Protein AF-A0A0M8N0X1-F1 (afdb_monomer_lite)

Structure (mmCIF, N/CA/C/O backbone):
data_AF-A0A0M8N0X1-F1
#
_entry.id   AF-A0A0M8N0X1-F1
#
loop_
_atom_site.group_PDB
_atom_site.id
_atom_site.type_symbol
_atom_site.label_atom_id
_atom_site.label_alt_id
_atom_site.label_comp_id
_atom_site.label_asym_id
_atom_site.label_entity_id
_atom_site.label_seq_id
_atom_site.pdbx_PDB_ins_code
_atom_site.Cartn_x
_atom_site.Cartn_y
_atom_site.Cartn_z
_atom_site.occupancy
_atom_site.B_iso_or_equiv
_atom_site.auth_seq_id
_atom_site.auth_comp_id
_atom_site.auth_asym_id
_atom_site.auth_atom_id
_atom_site.pdbx_PDB_model_num
ATOM 1 N N . MET A 1 1 ? 28.915 -3.808 -7.318 1.00 39.59 1 MET A N 1
ATOM 2 C CA . MET A 1 1 ? 29.207 -2.735 -8.292 1.00 39.59 1 MET A CA 1
ATOM 3 C C . MET A 1 1 ? 28.819 -1.415 -7.651 1.00 39.59 1 MET A C 1
ATOM 5 O O . MET A 1 1 ? 27.827 -1.381 -6.938 1.00 39.59 1 MET A O 1
ATOM 9 N N . THR A 1 2 ? 29.668 -0.401 -7.773 1.00 39.22 2 THR A N 1
ATOM 10 C CA . THR A 1 2 ? 29.612 0.858 -7.016 1.00 39.22 2 THR A CA 1
ATOM 11 C C . THR A 1 2 ? 28.644 1.849 -7.661 1.00 39.22 2 THR A C 1
ATOM 13 O O . THR A 1 2 ? 28.866 2.266 -8.793 1.00 39.22 2 THR A O 1
ATOM 16 N N . ASN A 1 3 ? 27.586 2.225 -6.935 1.00 53.50 3 ASN A N 1
ATOM 17 C CA . ASN A 1 3 ? 26.781 3.405 -7.247 1.00 53.50 3 ASN A CA 1
ATOM 18 C C . ASN A 1 3 ? 27.667 4.633 -7.024 1.00 53.50 3 ASN A C 1
ATOM 20 O O . ASN A 1 3 ? 28.156 4.821 -5.909 1.00 53.50 3 ASN A O 1
ATOM 24 N N . GLU A 1 4 ? 27.921 5.427 -8.062 1.00 44.09 4 GLU A N 1
ATOM 25 C CA . GLU A 1 4 ? 28.686 6.662 -7.891 1.00 44.09 4 GLU A CA 1
ATOM 26 C C . GLU A 1 4 ? 27.819 7.693 -7.158 1.00 44.09 4 GLU A C 1
ATOM 28 O O . GLU A 1 4 ? 26.730 8.018 -7.640 1.00 44.09 4 GLU A O 1
ATOM 33 N N . PRO A 1 5 ? 28.242 8.175 -5.976 1.00 47.50 5 PRO A N 1
ATOM 34 C CA . PRO A 1 5 ? 27.532 9.232 -5.280 1.00 47.50 5 PRO A CA 1
ATOM 35 C C . PRO A 1 5 ? 27.702 10.544 -6.041 1.00 47.50 5 PRO A C 1
ATOM 37 O O . PRO A 1 5 ? 28.790 10.866 -6.515 1.00 47.50 5 PRO A O 1
ATOM 40 N N . ASN A 1 6 ? 26.641 11.337 -6.098 1.00 56.31 6 ASN A N 1
ATOM 41 C CA . ASN A 1 6 ? 26.703 12.704 -6.596 1.00 56.31 6 ASN A CA 1
ATOM 42 C C . ASN A 1 6 ? 27.554 13.582 -5.654 1.00 56.31 6 ASN A C 1
ATOM 44 O O . ASN A 1 6 ? 27.884 13.153 -4.551 1.00 56.31 6 ASN A O 1
ATOM 48 N N . ASP A 1 7 ? 27.818 14.841 -6.029 1.00 51.94 7 ASP A N 1
ATOM 49 C CA . ASP A 1 7 ? 28.627 15.832 -5.273 1.00 51.94 7 ASP A CA 1
ATOM 50 C C . ASP A 1 7 ? 28.224 16.013 -3.784 1.00 51.94 7 ASP A C 1
ATOM 52 O O . ASP A 1 7 ? 28.995 16.523 -2.976 1.00 51.94 7 ASP A O 1
ATOM 56 N N . ASN A 1 8 ? 27.033 15.534 -3.398 1.00 56.06 8 ASN A N 1
ATOM 57 C CA . ASN A 1 8 ? 26.500 15.548 -2.032 1.00 56.06 8 ASN A CA 1
ATOM 58 C C . ASN A 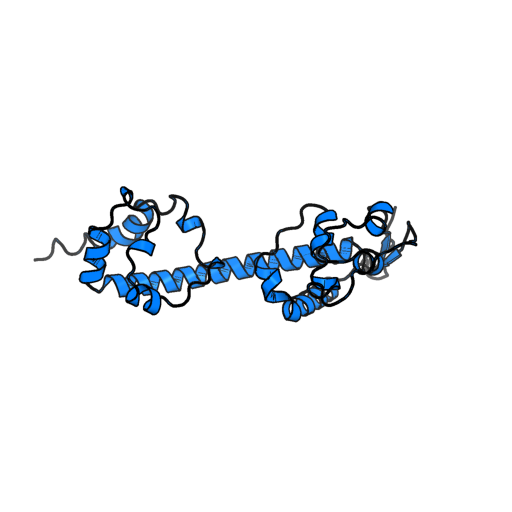1 8 ? 26.495 14.168 -1.329 1.00 56.06 8 ASN A C 1
ATOM 60 O O . ASN A 1 8 ? 25.883 14.022 -0.273 1.00 56.06 8 ASN A O 1
ATOM 64 N N . GLY A 1 9 ? 27.108 13.129 -1.906 1.00 56.06 9 GLY A N 1
ATOM 65 C CA . GLY A 1 9 ? 27.164 11.777 -1.332 1.00 56.06 9 GLY A CA 1
ATOM 66 C C . GLY A 1 9 ? 25.863 10.965 -1.420 1.00 56.06 9 GLY A C 1
ATOM 67 O O . GLY A 1 9 ? 25.790 9.870 -0.864 1.00 56.06 9 GLY A O 1
ATOM 68 N N . VAL A 1 10 ? 24.835 11.474 -2.107 1.00 61.25 10 VAL A N 1
ATOM 69 C CA . VAL A 1 10 ? 23.538 10.799 -2.272 1.00 61.25 10 VAL A CA 1
ATOM 70 C C . VAL A 1 10 ? 23.517 10.056 -3.605 1.00 61.25 10 VAL A C 1
ATOM 72 O O . VAL A 1 10 ? 23.797 10.646 -4.646 1.00 61.25 10 VAL A O 1
ATOM 75 N N . VAL A 1 11 ? 23.182 8.764 -3.566 1.00 67.38 11 VAL A N 1
ATOM 76 C CA . VAL A 1 11 ? 22.938 7.945 -4.760 1.00 67.38 11 VAL A CA 1
ATOM 77 C C . VAL A 1 11 ? 21.650 8.436 -5.415 1.00 67.38 11 VAL A C 1
ATOM 79 O O . VAL A 1 11 ? 20.569 8.201 -4.880 1.00 67.38 11 VAL A O 1
ATOM 82 N N . GLN A 1 12 ? 21.765 9.150 -6.535 1.00 81.50 12 GLN A N 1
ATOM 83 C CA . GLN A 1 12 ? 20.596 9.653 -7.263 1.00 81.50 12 GLN A CA 1
ATOM 84 C C . GLN A 1 12 ? 20.028 8.619 -8.239 1.00 81.50 12 GLN A C 1
ATOM 86 O O . GLN A 1 12 ? 18.846 8.651 -8.544 1.00 81.50 12 GLN A O 1
ATOM 91 N N . ASP A 1 13 ? 20.839 7.659 -8.675 1.00 89.81 13 ASP A N 1
ATOM 92 C CA . ASP A 1 13 ? 20.416 6.632 -9.615 1.00 89.81 13 ASP A CA 1
ATOM 93 C C . ASP A 1 13 ? 20.846 5.238 -9.160 1.00 89.81 13 ASP A C 1
ATOM 95 O O . ASP A 1 13 ? 21.884 5.067 -8.520 1.00 89.81 13 ASP A O 1
ATOM 99 N N . TYR A 1 14 ? 20.102 4.223 -9.580 1.00 90.62 14 TYR A N 1
ATOM 100 C CA . TYR A 1 14 ? 20.458 2.821 -9.402 1.00 90.62 14 TYR A CA 1
ATOM 101 C C . TYR A 1 14 ? 20.327 2.052 -10.712 1.00 90.62 14 TYR A C 1
ATOM 103 O O . TYR A 1 14 ? 19.645 2.472 -11.650 1.00 90.62 14 TYR A O 1
ATOM 111 N N . ILE A 1 15 ? 21.010 0.914 -10.778 1.00 89.81 15 ILE A N 1
ATOM 112 C CA . ILE A 1 15 ? 20.820 -0.056 -11.850 1.00 89.81 15 ILE A CA 1
ATOM 113 C C . ILE A 1 15 ? 19.767 -1.056 -11.382 1.00 89.81 15 ILE A C 1
ATOM 115 O O . ILE A 1 15 ? 19.914 -1.681 -10.334 1.00 89.81 15 ILE A O 1
ATOM 119 N N . GLU A 1 16 ? 18.698 -1.203 -12.155 1.00 86.56 16 GLU A N 1
ATOM 120 C CA . GLU A 1 16 ? 17.665 -2.200 -11.885 1.00 86.56 16 GLU A CA 1
ATOM 121 C C . GLU A 1 16 ? 18.069 -3.543 -12.513 1.00 86.56 16 GLU A C 1
ATOM 123 O O . GLU A 1 16 ? 17.775 -3.796 -13.679 1.00 86.56 16 GLU A O 1
ATOM 128 N N . ASP A 1 17 ? 18.761 -4.392 -11.746 1.00 86.56 17 ASP A N 1
ATOM 129 C CA . ASP A 1 17 ? 19.250 -5.718 -12.175 1.00 86.56 17 ASP A CA 1
ATOM 130 C C . ASP A 1 17 ? 18.780 -6.887 -11.283 1.00 86.56 17 ASP A C 1
ATOM 132 O O . ASP A 1 17 ? 19.111 -8.046 -11.533 1.00 86.56 17 ASP A O 1
ATOM 136 N N . HIS A 1 18 ? 17.978 -6.600 -10.256 1.00 85.94 18 HIS A N 1
ATOM 137 C CA . HIS A 1 18 ? 17.551 -7.569 -9.242 1.00 85.94 18 HIS A CA 1
ATOM 138 C C . HIS A 1 18 ? 16.294 -8.370 -9.626 1.00 85.94 18 HIS A C 1
ATOM 140 O O . HIS A 1 18 ? 15.909 -9.287 -8.899 1.00 85.94 18 HIS A O 1
ATOM 146 N N . LEU A 1 19 ? 15.659 -8.046 -10.759 1.00 91.06 19 LEU A N 1
ATOM 147 C CA . LEU A 1 19 ? 14.464 -8.724 -11.264 1.00 91.06 19 LEU A CA 1
ATOM 148 C C . LEU A 1 19 ? 14.692 -9.271 -12.675 1.00 91.06 19 LEU A C 1
ATOM 150 O O . LEU A 1 19 ? 15.246 -8.569 -13.525 1.00 91.06 19 LEU A O 1
ATOM 154 N N . PRO A 1 20 ? 14.242 -10.505 -12.965 1.00 91.94 20 PRO A N 1
ATOM 155 C CA . PRO A 1 20 ? 14.389 -11.079 -14.292 1.00 91.94 20 PRO A CA 1
ATOM 156 C C . PRO A 1 20 ? 13.525 -10.327 -15.309 1.00 91.94 20 PRO A C 1
ATOM 158 O O . PRO A 1 20 ? 12.439 -9.850 -14.994 1.00 91.94 20 PRO A O 1
ATOM 161 N N . VAL A 1 21 ? 13.945 -10.327 -16.576 1.00 91.25 21 VAL A N 1
ATOM 162 C CA . VAL A 1 21 ? 13.150 -9.804 -17.710 1.00 91.25 21 VAL A CA 1
ATOM 163 C C . VAL A 1 21 ? 11.730 -10.383 -17.726 1.00 91.25 21 VAL A C 1
ATOM 165 O O . VAL A 1 21 ? 10.763 -9.682 -18.029 1.00 91.25 21 VAL A O 1
ATOM 168 N N . GLY A 1 22 ? 11.603 -11.660 -17.351 1.00 92.62 22 GLY A N 1
ATOM 169 C CA . GLY A 1 22 ? 10.330 -12.368 -17.260 1.00 92.62 22 GLY A CA 1
ATOM 170 C C . GLY A 1 22 ? 9.340 -11.750 -16.275 1.00 92.62 22 GLY A C 1
ATOM 171 O O . GLY A 1 22 ? 8.147 -11.887 -16.502 1.00 92.62 22 GLY A O 1
ATOM 172 N N . PHE A 1 23 ? 9.807 -11.036 -15.244 1.00 94.31 23 PHE A N 1
ATOM 173 C CA . PHE A 1 23 ? 8.932 -10.316 -14.322 1.00 94.31 23 PHE A CA 1
ATOM 174 C C . PHE A 1 23 ? 8.098 -9.289 -15.096 1.00 94.31 23 PHE A C 1
ATOM 176 O O . PHE A 1 23 ? 6.880 -9.361 -15.104 1.00 94.31 23 PHE A O 1
ATOM 183 N N . TYR A 1 24 ? 8.745 -8.404 -15.853 1.00 94.25 24 TYR A N 1
ATOM 184 C CA . TYR A 1 24 ? 8.064 -7.329 -16.582 1.00 94.25 24 TYR A CA 1
ATOM 185 C C . TYR A 1 24 ? 7.268 -7.813 -17.800 1.00 94.25 24 TYR A C 1
ATOM 187 O O . TYR A 1 24 ? 6.286 -7.182 -18.178 1.00 94.25 24 TYR A O 1
ATOM 195 N N . THR A 1 25 ? 7.705 -8.901 -18.435 1.00 94.50 25 THR A N 1
ATOM 196 C CA . THR A 1 25 ? 7.139 -9.369 -19.715 1.00 94.50 25 THR A CA 1
ATOM 197 C C . THR A 1 25 ? 6.056 -10.433 -19.560 1.00 94.50 25 THR A C 1
ATOM 199 O O . THR A 1 25 ? 5.195 -10.553 -20.426 1.00 94.50 25 THR A O 1
ATOM 202 N N . ASN A 1 26 ? 6.043 -11.164 -18.442 1.00 93.62 26 ASN A N 1
ATOM 203 C CA . ASN A 1 26 ? 5.070 -12.220 -18.164 1.00 93.62 26 ASN A CA 1
ATOM 204 C C . ASN A 1 26 ? 4.220 -11.863 -16.941 1.00 93.62 26 ASN A C 1
ATOM 206 O O . ASN A 1 26 ? 4.223 -12.576 -15.936 1.00 93.62 26 ASN A O 1
ATOM 210 N N . ALA A 1 27 ? 3.498 -10.745 -17.031 1.00 93.12 27 ALA A N 1
ATOM 211 C CA . ALA A 1 27 ? 2.576 -10.339 -15.980 1.00 93.12 27 ALA A CA 1
ATOM 212 C C . ALA A 1 27 ? 1.527 -11.444 -15.711 1.00 93.12 27 ALA A C 1
ATOM 214 O O . ALA A 1 27 ? 0.992 -12.024 -16.664 1.00 93.12 27 ALA A O 1
ATOM 215 N N . PRO A 1 28 ? 1.192 -11.731 -14.439 1.00 94.25 28 PRO A N 1
ATOM 216 C CA . PRO A 1 28 ? 0.144 -12.689 -14.104 1.00 94.25 28 PRO A CA 1
ATOM 217 C C . PRO A 1 28 ? -1.193 -12.312 -14.754 1.00 94.25 28 PRO A C 1
ATOM 219 O O . PRO A 1 28 ? -1.602 -11.153 -14.722 1.00 94.25 28 PRO A O 1
ATOM 222 N N . SER A 1 29 ? -1.928 -13.291 -15.288 1.00 90.75 29 SER A N 1
ATOM 223 C CA . SER A 1 29 ? -3.223 -13.040 -15.948 1.00 90.75 29 SER A CA 1
ATOM 224 C C . SER A 1 29 ? -4.304 -12.492 -15.008 1.00 90.75 29 SER A C 1
ATOM 226 O O . SER A 1 29 ? -5.300 -11.938 -15.463 1.00 90.75 29 SER A O 1
ATOM 228 N N . ASN A 1 30 ? -4.110 -12.640 -13.697 1.00 92.06 30 ASN A N 1
ATOM 229 C CA . ASN A 1 30 ? -4.976 -12.128 -12.639 1.00 92.06 30 ASN A CA 1
ATOM 230 C C . ASN A 1 30 ? -4.432 -10.850 -11.969 1.00 92.06 30 ASN A C 1
ATOM 232 O O . ASN A 1 30 ? -4.941 -10.467 -10.911 1.00 92.06 30 ASN A O 1
ATOM 236 N N . ALA A 1 31 ? -3.402 -10.210 -12.537 1.00 94.81 31 ALA A N 1
ATOM 237 C CA . ALA A 1 31 ? -2.874 -8.948 -12.030 1.00 94.81 31 ALA A CA 1
ATOM 238 C C . ALA A 1 31 ? -3.976 -7.877 -12.019 1.00 94.81 31 ALA A C 1
ATOM 240 O O . ALA A 1 31 ? -4.642 -7.636 -13.026 1.00 94.81 31 ALA A O 1
ATOM 241 N N . LYS A 1 32 ? -4.183 -7.242 -10.861 1.00 94.31 32 LYS A N 1
ATOM 242 C CA . LYS A 1 32 ? -5.248 -6.242 -10.683 1.00 94.31 32 LYS A CA 1
ATOM 243 C C . LYS A 1 32 ? -4.796 -4.843 -11.066 1.00 94.31 32 LYS A C 1
ATOM 245 O O . LYS A 1 32 ? -5.603 -4.073 -11.578 1.00 94.31 32 LYS A O 1
ATOM 250 N N . ALA A 1 33 ? -3.533 -4.516 -10.784 1.00 96.75 33 ALA A N 1
ATOM 251 C CA . ALA A 1 33 ? -2.931 -3.219 -11.057 1.00 96.75 33 ALA A CA 1
ATOM 252 C C . ALA A 1 33 ? -3.850 -2.038 -10.687 1.00 96.75 33 ALA A C 1
ATOM 254 O O . ALA A 1 33 ? -4.123 -1.173 -11.521 1.00 96.75 33 ALA A O 1
ATOM 255 N N . ILE A 1 34 ? -4.396 -2.038 -9.463 1.00 96.25 34 ILE A N 1
ATOM 256 C CA . ILE A 1 34 ? -5.495 -1.146 -9.049 1.00 96.25 34 ILE A CA 1
ATOM 257 C C . ILE A 1 34 ? -5.168 0.330 -9.313 1.00 96.25 34 ILE A C 1
ATOM 259 O O . ILE A 1 34 ? -6.027 1.068 -9.801 1.00 96.25 34 ILE A O 1
ATOM 263 N N . PHE A 1 35 ? -3.932 0.760 -9.047 1.00 96.62 35 PHE A N 1
ATOM 264 C CA . PHE A 1 35 ? -3.515 2.151 -9.217 1.00 96.62 35 PHE A CA 1
ATOM 265 C C . PHE A 1 35 ? -3.240 2.489 -10.685 1.00 96.62 35 PHE A C 1
ATOM 267 O O . PHE A 1 35 ? -3.733 3.503 -11.188 1.00 96.62 35 PHE A O 1
ATOM 274 N N . SER A 1 36 ? -2.526 1.624 -11.408 1.00 97.44 36 SER A N 1
ATOM 275 C CA . SER A 1 36 ? -2.228 1.848 -12.831 1.00 97.44 36 SER A CA 1
ATOM 276 C C . SER A 1 36 ? -3.489 1.838 -13.692 1.00 97.44 36 SER A C 1
ATOM 278 O O . SER A 1 36 ? -3.692 2.718 -14.527 1.00 97.44 36 SER A O 1
ATOM 280 N N . THR A 1 37 ? -4.400 0.901 -13.444 1.00 96.81 37 THR A N 1
ATOM 281 C CA . THR A 1 37 ? -5.632 0.748 -14.230 1.00 96.81 37 THR A CA 1
ATOM 282 C C . THR A 1 37 ? -6.763 1.644 -13.742 1.00 96.81 37 THR A C 1
ATOM 284 O O . THR A 1 37 ? -7.751 1.797 -14.446 1.00 96.81 37 THR A O 1
ATOM 287 N N . GLY A 1 38 ? -6.648 2.261 -12.562 1.00 95.00 38 GLY A N 1
ATOM 288 C CA . GLY A 1 38 ? -7.771 2.983 -11.967 1.00 95.00 38 GLY A CA 1
ATOM 289 C C . GLY A 1 38 ? -8.944 2.042 -11.687 1.00 95.00 38 GLY A C 1
ATOM 290 O O . GLY A 1 38 ? -10.043 2.284 -12.163 1.00 95.00 38 GLY A O 1
ATOM 291 N N . ARG A 1 39 ? -8.702 0.931 -10.976 1.00 94.12 39 ARG A N 1
ATOM 292 C CA . ARG A 1 39 ? -9.704 -0.129 -10.718 1.00 94.12 39 ARG A CA 1
ATOM 293 C C . ARG A 1 39 ? -10.287 -0.754 -12.001 1.00 94.12 39 ARG A C 1
ATOM 295 O O . ARG A 1 39 ? -11.451 -1.141 -12.039 1.00 94.12 39 ARG A O 1
ATOM 302 N N . GLY A 1 40 ? -9.471 -0.877 -13.048 1.00 94.25 40 GLY A N 1
ATOM 303 C CA . GLY A 1 40 ? -9.875 -1.454 -14.335 1.00 94.25 40 GLY A CA 1
ATOM 304 C C . GLY A 1 40 ? -10.546 -0.480 -15.310 1.00 94.25 40 GLY A C 1
ATOM 305 O O . GLY A 1 40 ? -10.922 -0.900 -16.401 1.00 94.25 40 GLY A O 1
ATOM 306 N N . GLU A 1 41 ? -10.675 0.807 -14.969 1.00 95.31 41 GLU A N 1
ATOM 307 C CA . GLU A 1 41 ? -11.192 1.838 -15.887 1.00 95.31 41 GLU A CA 1
ATOM 308 C C . GLU A 1 41 ? -10.281 2.055 -17.106 1.00 95.31 41 GLU A C 1
ATOM 310 O O . GLU A 1 41 ? -10.740 2.412 -18.192 1.00 95.31 41 GLU A O 1
ATOM 315 N N . ARG A 1 42 ? -8.976 1.831 -16.934 1.00 96.38 42 ARG A N 1
ATOM 316 C CA . ARG A 1 42 ? -7.952 1.891 -17.977 1.00 96.38 42 ARG A CA 1
ATOM 317 C C . ARG A 1 42 ? -7.398 0.493 -18.246 1.00 96.38 42 ARG A C 1
ATOM 319 O O . ARG A 1 42 ? -7.238 -0.290 -17.308 1.00 96.38 42 ARG A O 1
ATOM 326 N N . PRO A 1 43 ? -7.052 0.180 -19.506 1.00 95.94 43 PRO A N 1
ATOM 327 C CA . PRO A 1 43 ? -6.472 -1.110 -19.845 1.00 95.94 43 PRO A CA 1
ATOM 328 C C . PRO A 1 43 ? -5.113 -1.301 -19.165 1.00 95.94 43 PRO A C 1
ATOM 330 O O . PRO A 1 43 ? -4.327 -0.361 -19.034 1.00 95.94 43 PRO A O 1
ATOM 333 N N . PHE A 1 44 ? -4.827 -2.542 -18.779 1.00 97.19 44 PHE A N 1
ATOM 334 C CA . PHE A 1 44 ? -3.510 -2.944 -18.298 1.00 97.19 44 PHE A CA 1
ATOM 335 C C . PHE A 1 44 ? -2.475 -2.794 -19.419 1.00 97.19 44 PHE A C 1
ATOM 337 O O . PHE A 1 44 ? -2.661 -3.332 -20.514 1.00 97.19 44 PHE A O 1
ATOM 344 N N . ARG A 1 45 ? -1.369 -2.092 -19.153 1.00 97.12 45 ARG A N 1
ATOM 345 C CA . ARG A 1 45 ? -0.288 -1.912 -20.132 1.00 97.12 45 ARG A CA 1
ATOM 346 C C . ARG A 1 45 ? 0.776 -2.987 -19.932 1.00 97.12 45 ARG A C 1
ATOM 348 O O . ARG A 1 45 ? 1.539 -2.945 -18.968 1.00 97.12 45 ARG A O 1
ATOM 355 N N . ALA A 1 46 ? 0.799 -3.956 -20.844 1.00 94.75 46 ALA A N 1
ATOM 356 C CA . ALA A 1 46 ? 1.824 -4.993 -20.897 1.00 94.75 46 ALA A CA 1
ATOM 357 C C . ALA A 1 46 ? 3.149 -4.447 -21.455 1.00 94.75 46 ALA A C 1
ATOM 359 O O . ALA A 1 46 ? 3.165 -3.458 -22.189 1.00 94.75 46 ALA A O 1
ATOM 360 N N . MET A 1 47 ? 4.252 -5.123 -21.133 1.00 93.94 47 MET A N 1
ATOM 361 C CA . MET A 1 47 ? 5.572 -4.836 -21.691 1.00 93.94 47 MET A CA 1
ATOM 362 C C . MET A 1 47 ? 6.044 -6.033 -22.511 1.00 93.94 47 MET A C 1
ATOM 364 O O . MET A 1 47 ? 6.170 -7.128 -21.982 1.00 93.94 47 MET A O 1
ATOM 368 N N . GLU A 1 48 ? 6.328 -5.830 -23.795 1.00 86.56 48 GLU A N 1
ATOM 369 C CA . GLU A 1 48 ? 6.850 -6.894 -24.670 1.00 86.56 48 GLU A CA 1
ATOM 370 C C . GLU A 1 48 ? 8.362 -6.769 -24.876 1.00 86.56 48 GLU A C 1
ATOM 372 O O . GLU A 1 48 ? 9.095 -7.755 -24.859 1.00 86.56 48 GLU A O 1
ATOM 377 N N . HIS A 1 49 ? 8.838 -5.534 -25.036 1.00 86.88 49 HIS A N 1
ATOM 378 C CA . HIS A 1 49 ? 10.225 -5.233 -25.358 1.00 86.88 49 HIS A CA 1
ATOM 379 C C . HIS A 1 49 ? 10.819 -4.360 -24.262 1.00 86.88 49 HIS A C 1
ATOM 381 O O . HIS A 1 49 ? 10.404 -3.215 -24.073 1.00 86.88 49 HIS A O 1
ATOM 387 N N . ILE A 1 50 ? 11.796 -4.907 -23.543 1.00 89.69 50 ILE A N 1
ATOM 388 C CA . ILE A 1 50 ? 12.453 -4.216 -22.438 1.00 89.69 50 ILE A CA 1
ATOM 389 C C . ILE A 1 50 ? 13.969 -4.309 -22.528 1.00 89.69 50 ILE A C 1
ATOM 391 O O . ILE A 1 50 ? 14.521 -5.267 -23.068 1.00 89.69 50 ILE A O 1
ATOM 395 N N . LEU A 1 51 ? 14.643 -3.315 -21.952 1.00 86.25 51 LEU A N 1
ATOM 396 C CA . LEU A 1 51 ? 16.077 -3.358 -21.708 1.00 86.25 51 LEU A CA 1
ATOM 397 C C . LEU A 1 51 ? 16.317 -4.059 -20.362 1.00 86.25 51 LEU A C 1
ATOM 399 O O . LEU A 1 51 ? 15.821 -3.575 -19.339 1.00 86.25 51 LEU A O 1
ATOM 403 N N . PRO A 1 52 ? 17.062 -5.183 -20.337 1.00 77.88 52 PRO A N 1
ATOM 404 C CA . PRO A 1 52 ? 17.325 -5.921 -19.102 1.00 77.88 52 PRO A CA 1
ATOM 405 C C . PRO A 1 52 ? 18.105 -5.106 -18.069 1.00 77.88 52 PRO A C 1
ATOM 407 O O . PRO A 1 52 ? 17.872 -5.255 -16.879 1.00 77.88 52 PRO A O 1
ATOM 410 N N . LEU A 1 53 ? 19.014 -4.242 -18.531 1.00 85.62 53 LEU A N 1
ATOM 411 C CA . LEU A 1 53 ? 19.828 -3.379 -17.686 1.00 85.62 53 LEU A CA 1
ATOM 412 C C . LEU A 1 53 ? 19.448 -1.927 -17.957 1.00 85.62 53 LEU A C 1
ATOM 414 O O . LEU A 1 53 ? 19.630 -1.432 -19.072 1.00 85.62 53 LEU A O 1
ATOM 418 N N . ARG A 1 54 ? 18.920 -1.244 -16.942 1.00 89.50 54 ARG A N 1
ATOM 419 C CA . ARG A 1 54 ? 18.538 0.165 -17.045 1.00 89.50 54 ARG A CA 1
ATOM 420 C C . ARG A 1 54 ? 18.941 0.934 -15.799 1.00 89.50 54 ARG A C 1
ATOM 422 O O . ARG A 1 54 ? 18.852 0.422 -14.686 1.00 89.50 54 ARG A O 1
ATOM 429 N N . LYS A 1 55 ? 19.395 2.163 -16.025 1.00 92.00 55 LYS A N 1
ATOM 430 C CA . LYS A 1 55 ? 19.693 3.133 -14.977 1.00 92.00 55 LYS A CA 1
ATOM 431 C C . LYS A 1 55 ? 18.418 3.927 -14.703 1.00 92.00 55 LYS A C 1
ATOM 433 O O . LYS A 1 55 ? 17.858 4.498 -15.637 1.00 92.00 55 LYS A O 1
ATOM 438 N N . LEU A 1 56 ? 17.955 3.918 -13.461 1.00 93.12 56 LEU A N 1
ATOM 439 C CA . LEU A 1 56 ? 16.744 4.609 -13.031 1.00 93.12 56 LEU A CA 1
ATOM 440 C C . LEU A 1 56 ? 17.068 5.582 -11.906 1.00 93.12 56 LEU A C 1
ATOM 442 O O . LEU A 1 56 ? 17.886 5.278 -11.039 1.00 93.12 56 LEU A O 1
ATOM 446 N N . HIS A 1 57 ? 16.370 6.715 -11.910 1.00 93.69 57 HIS A N 1
ATOM 447 C CA . HIS A 1 57 ? 16.395 7.672 -10.808 1.00 93.69 57 HIS A CA 1
ATOM 448 C C . HIS A 1 57 ? 15.790 7.025 -9.559 1.00 93.69 57 HIS A C 1
ATOM 450 O O . HIS A 1 57 ? 14.663 6.514 -9.590 1.00 93.69 57 HIS A O 1
ATOM 456 N N . LEU A 1 58 ? 16.548 7.023 -8.466 1.00 94.50 58 LEU A N 1
ATOM 457 C CA . LEU A 1 58 ? 16.081 6.576 -7.162 1.00 94.50 58 LEU A CA 1
ATOM 458 C C . LEU A 1 58 ? 15.268 7.704 -6.534 1.00 94.50 58 LEU A C 1
ATOM 460 O O . LEU A 1 58 ? 15.797 8.781 -6.256 1.00 94.50 58 LEU A O 1
ATOM 464 N N . TRP A 1 59 ? 13.987 7.452 -6.281 1.00 95.25 59 TRP A N 1
ATOM 465 C CA . TRP A 1 59 ? 13.114 8.473 -5.719 1.00 95.25 59 TRP A CA 1
ATOM 466 C C . TRP A 1 59 ? 13.547 8.852 -4.307 1.00 95.25 59 TRP A C 1
ATOM 468 O O . TRP A 1 59 ? 13.750 8.007 -3.430 1.00 95.25 59 TRP A O 1
ATOM 478 N N . SER A 1 60 ? 13.648 10.156 -4.084 1.00 94.56 60 SER A N 1
ATOM 479 C CA . SER A 1 60 ? 13.812 10.736 -2.761 1.00 94.56 60 SER A CA 1
ATOM 480 C C . SER A 1 60 ? 12.575 10.490 -1.893 1.00 94.56 60 SER A C 1
ATOM 482 O O . SER A 1 60 ? 11.489 10.156 -2.373 1.00 94.56 60 SER A O 1
ATOM 484 N N . LYS A 1 61 ? 12.722 10.707 -0.581 1.00 94.00 61 LYS A N 1
ATOM 485 C CA . LYS A 1 61 ? 11.597 10.622 0.364 1.00 94.00 61 LYS A CA 1
ATOM 486 C C . LYS A 1 61 ? 10.442 11.545 -0.032 1.00 94.00 61 LYS A C 1
ATOM 488 O O . LYS A 1 61 ? 9.291 11.138 0.071 1.00 94.00 61 LYS A O 1
ATOM 493 N N . ASP A 1 62 ? 10.748 12.745 -0.521 1.00 95.31 62 ASP A N 1
ATOM 494 C CA . ASP A 1 62 ? 9.738 13.732 -0.908 1.00 95.31 62 ASP A CA 1
ATOM 495 C C . ASP A 1 62 ? 8.976 13.305 -2.169 1.00 95.31 62 ASP A C 1
ATOM 497 O O . ASP A 1 62 ? 7.757 13.458 -2.235 1.00 95.31 62 ASP A O 1
ATOM 501 N N . GLU A 1 63 ? 9.663 12.708 -3.147 1.00 97.06 63 GLU A N 1
ATOM 502 C CA . GLU A 1 63 ? 9.028 12.148 -4.348 1.00 97.06 63 GLU A CA 1
ATOM 503 C C . GLU A 1 63 ? 8.122 10.965 -4.001 1.00 97.06 63 GLU A C 1
ATOM 505 O O . GLU A 1 63 ? 6.967 10.928 -4.433 1.00 97.06 63 GLU A O 1
ATOM 510 N N . ILE A 1 64 ? 8.602 10.042 -3.157 1.00 97.62 64 ILE A N 1
ATOM 511 C CA . ILE A 1 64 ? 7.791 8.931 -2.640 1.00 97.62 64 ILE A CA 1
ATOM 512 C C . ILE A 1 64 ? 6.548 9.485 -1.940 1.00 97.62 64 ILE A C 1
ATOM 514 O O . ILE A 1 64 ? 5.431 9.073 -2.254 1.00 97.62 64 ILE A O 1
ATOM 518 N N . GLN A 1 65 ? 6.712 10.468 -1.050 1.00 97.06 65 GLN A N 1
ATOM 519 C CA . GLN A 1 65 ? 5.595 11.056 -0.317 1.00 97.06 65 GLN A CA 1
ATOM 520 C C . GLN A 1 65 ? 4.595 11.760 -1.243 1.00 97.06 65 GLN A C 1
ATOM 522 O O . GLN A 1 65 ? 3.382 11.669 -1.032 1.00 97.06 65 GLN A O 1
ATOM 527 N N . ALA A 1 66 ? 5.068 12.453 -2.280 1.00 97.31 66 ALA A N 1
ATOM 528 C CA . ALA A 1 66 ? 4.207 13.096 -3.266 1.00 97.31 66 ALA A CA 1
ATOM 529 C C . ALA A 1 66 ? 3.332 12.068 -4.002 1.00 97.31 66 ALA A C 1
ATOM 531 O O . ALA A 1 66 ? 2.122 12.278 -4.151 1.00 97.31 66 ALA A O 1
ATOM 532 N N . VAL A 1 67 ? 3.913 10.928 -4.388 1.00 97.50 67 VAL A N 1
ATOM 533 C CA . VAL A 1 67 ? 3.177 9.812 -4.998 1.00 97.50 67 VAL A CA 1
ATOM 534 C C . VAL A 1 67 ? 2.187 9.204 -4.003 1.00 97.50 67 VAL A C 1
ATOM 536 O O . VAL A 1 67 ? 1.008 9.075 -4.335 1.00 97.50 67 VAL A O 1
ATOM 539 N N . CYS A 1 68 ? 2.609 8.924 -2.765 1.00 96.31 68 CYS A N 1
ATOM 540 C CA . CYS A 1 68 ? 1.735 8.441 -1.691 1.00 96.31 68 CYS A CA 1
ATOM 541 C C . CYS A 1 68 ? 0.507 9.347 -1.499 1.00 96.31 68 CYS A C 1
ATOM 543 O O . CYS A 1 68 ? -0.629 8.875 -1.447 1.00 96.31 68 CYS A O 1
ATOM 545 N N . ASN A 1 69 ? 0.715 10.665 -1.452 1.00 95.38 69 ASN A N 1
ATOM 546 C CA . ASN A 1 69 ? -0.356 11.647 -1.294 1.00 95.38 69 ASN A CA 1
ATOM 547 C C . ASN A 1 69 ? -1.318 11.671 -2.489 1.00 95.38 69 ASN A C 1
ATOM 549 O O . ASN A 1 69 ? -2.525 11.829 -2.302 1.00 95.38 69 ASN A O 1
ATOM 553 N N . SER A 1 70 ? -0.803 11.516 -3.710 1.00 95.94 70 SER A N 1
ATOM 554 C CA . SER A 1 70 ? -1.622 11.425 -4.923 1.00 95.94 70 SER A CA 1
ATOM 555 C C . SER A 1 70 ? -2.494 10.164 -4.927 1.00 95.94 70 SER A C 1
ATOM 557 O O . SER A 1 70 ? -3.707 10.235 -5.153 1.00 95.94 70 SER A O 1
ATOM 559 N N . LEU A 1 71 ? -1.896 9.016 -4.591 1.00 95.25 71 LEU A N 1
ATOM 560 C CA . LEU A 1 71 ? -2.601 7.739 -4.502 1.00 95.25 71 LEU A CA 1
ATOM 561 C C . LEU A 1 71 ? -3.679 7.776 -3.420 1.00 95.25 71 LEU A C 1
ATOM 563 O O . LEU A 1 71 ? -4.823 7.422 -3.693 1.00 95.25 71 LEU A O 1
ATOM 567 N N . ARG A 1 72 ? -3.363 8.313 -2.237 1.00 92.81 72 ARG A N 1
ATOM 568 C CA . ARG A 1 72 ? -4.326 8.461 -1.138 1.00 92.81 72 ARG A CA 1
ATOM 569 C C . ARG A 1 72 ? -5.552 9.270 -1.540 1.00 92.81 72 ARG A C 1
ATOM 571 O O . ARG A 1 72 ? -6.657 8.894 -1.183 1.00 92.81 72 ARG A O 1
ATOM 578 N N . LYS A 1 73 ? -5.398 10.340 -2.322 1.00 92.44 73 LYS A N 1
ATOM 579 C CA . LYS A 1 73 ? -6.551 11.126 -2.799 1.00 92.44 73 LYS A CA 1
ATOM 580 C C . LYS A 1 73 ? -7.494 10.324 -3.701 1.00 92.44 73 LYS A C 1
ATOM 582 O O . LYS A 1 73 ? -8.686 10.605 -3.719 1.00 92.44 73 LYS A O 1
ATOM 587 N N . SER A 1 74 ? -6.970 9.346 -4.436 1.00 92.44 74 SER A N 1
ATOM 588 C CA . SER A 1 74 ? -7.700 8.652 -5.509 1.00 92.44 74 SER A CA 1
ATOM 589 C C . SER A 1 74 ? -8.168 7.239 -5.124 1.00 92.44 74 SER A C 1
ATOM 591 O O . SER A 1 74 ? -9.142 6.722 -5.682 1.00 92.44 74 SER A O 1
ATOM 593 N N . PHE A 1 75 ? -7.485 6.609 -4.166 1.00 92.69 75 PHE A N 1
ATOM 594 C CA . PHE A 1 75 ? -7.611 5.184 -3.840 1.00 92.69 75 PHE A CA 1
ATOM 595 C C . PHE A 1 75 ? -7.717 4.908 -2.333 1.00 92.69 75 PHE A C 1
ATOM 597 O O . PHE A 1 75 ? -7.408 3.808 -1.885 1.00 92.69 75 PHE A O 1
ATOM 604 N N . TRP A 1 76 ? -8.144 5.890 -1.530 1.00 87.38 76 TRP A N 1
ATOM 605 C CA . TRP A 1 76 ? -8.204 5.739 -0.070 1.00 87.38 76 TRP A CA 1
ATOM 606 C C . TRP A 1 76 ? -9.027 4.522 0.397 1.00 87.38 76 TRP A C 1
ATOM 608 O O . TRP A 1 76 ? -8.627 3.864 1.353 1.00 87.38 76 TRP A O 1
ATOM 618 N N . GLU A 1 77 ? -10.128 4.190 -0.287 1.00 86.25 77 GLU A N 1
ATOM 619 C CA . GLU A 1 77 ? -10.947 3.010 0.033 1.00 86.25 77 GLU A CA 1
ATOM 620 C C . GLU A 1 77 ? -10.172 1.704 -0.173 1.00 86.25 77 GLU A C 1
ATOM 622 O O . GLU A 1 77 ? -10.133 0.850 0.713 1.00 86.25 77 GLU A O 1
ATOM 627 N N . ASP A 1 78 ? -9.479 1.571 -1.308 1.00 87.31 78 ASP A N 1
ATOM 628 C CA . ASP A 1 78 ? -8.647 0.400 -1.612 1.00 87.31 78 ASP A CA 1
ATOM 629 C C . ASP A 1 78 ? -7.496 0.257 -0.600 1.00 87.31 78 ASP A C 1
ATOM 631 O O . ASP A 1 78 ? -7.067 -0.846 -0.254 1.00 87.31 78 ASP A O 1
ATOM 635 N N . MET A 1 79 ? -7.019 1.386 -0.075 1.00 85.19 79 MET A N 1
ATOM 636 C CA . MET A 1 79 ? -5.926 1.441 0.887 1.00 85.19 79 MET A CA 1
ATOM 637 C C . MET A 1 79 ? -6.310 0.977 2.300 1.00 85.19 79 MET A C 1
ATOM 639 O O . MET A 1 79 ? -5.422 0.542 3.036 1.00 85.19 79 MET A O 1
ATOM 643 N N . LYS A 1 80 ? -7.596 0.997 2.688 1.00 81.25 80 LYS A N 1
ATOM 644 C CA . LYS A 1 80 ? -8.045 0.533 4.022 1.00 81.25 80 LYS A CA 1
ATOM 645 C C . LYS A 1 80 ? -7.634 -0.910 4.311 1.00 81.25 80 LYS A C 1
ATOM 647 O O . LYS A 1 80 ? -7.323 -1.265 5.445 1.00 81.25 80 LYS A O 1
ATOM 652 N N . ARG A 1 81 ? -7.637 -1.743 3.269 1.00 78.75 81 ARG A N 1
ATOM 653 C CA . ARG A 1 81 ? -7.399 -3.194 3.345 1.00 78.75 81 ARG A CA 1
ATOM 654 C C . ARG A 1 81 ? -6.047 -3.601 2.770 1.00 78.75 81 ARG A C 1
ATOM 656 O O . ARG A 1 81 ? -5.796 -4.790 2.556 1.00 78.75 81 ARG A O 1
ATOM 663 N N . MET A 1 82 ? -5.182 -2.616 2.540 1.00 86.25 82 MET A N 1
ATOM 664 C CA . MET A 1 82 ? -3.845 -2.804 2.003 1.00 86.25 82 MET A CA 1
ATOM 665 C C . MET A 1 82 ? -3.045 -3.765 2.881 1.00 86.25 82 MET A C 1
ATOM 667 O O . MET A 1 82 ? -2.996 -3.625 4.104 1.00 86.25 82 MET A O 1
ATOM 671 N N . GLN A 1 83 ? -2.424 -4.752 2.244 1.00 87.00 83 GLN A N 1
ATOM 672 C CA . GLN A 1 83 ? -1.545 -5.703 2.915 1.00 87.00 83 GLN A CA 1
ATOM 673 C C . GLN A 1 83 ? -0.094 -5.277 2.741 1.00 87.00 83 GLN A C 1
ATOM 675 O O . GLN A 1 83 ? 0.262 -4.666 1.729 1.00 87.00 83 GLN A O 1
ATOM 680 N N . GLN A 1 84 ? 0.739 -5.625 3.721 1.00 91.19 84 GLN A N 1
ATOM 681 C CA . GLN A 1 84 ? 2.177 -5.455 3.586 1.00 91.19 84 GLN A CA 1
ATOM 682 C C . GLN A 1 84 ? 2.659 -6.324 2.420 1.00 91.19 84 GLN A C 1
ATOM 684 O O . GLN A 1 84 ? 2.358 -7.522 2.417 1.00 91.19 84 GLN A O 1
ATOM 689 N N . PRO A 1 85 ? 3.391 -5.766 1.444 1.00 92.94 85 PRO A N 1
ATOM 690 C CA . PRO A 1 85 ? 3.983 -6.578 0.396 1.00 92.94 85 PRO A CA 1
ATOM 691 C C . PRO A 1 85 ? 5.065 -7.475 1.011 1.00 92.94 85 PRO A C 1
ATOM 693 O O . PRO A 1 85 ? 5.893 -7.023 1.804 1.00 92.94 85 PRO A O 1
ATOM 696 N N . PHE A 1 86 ? 5.050 -8.755 0.657 1.00 94.38 86 PHE A N 1
ATOM 697 C CA . PHE A 1 86 ? 6.014 -9.755 1.107 1.00 94.38 86 PHE A CA 1
ATOM 698 C C . PHE A 1 86 ? 7.036 -10.085 0.015 1.00 94.38 86 PHE A C 1
ATOM 700 O O . PHE A 1 86 ? 8.192 -10.386 0.310 1.00 94.38 86 PHE A O 1
ATOM 707 N N . CYS A 1 87 ? 6.627 -10.003 -1.251 1.00 94.81 87 CYS A N 1
ATOM 708 C CA . CYS A 1 87 ? 7.468 -10.283 -2.406 1.00 94.81 87 CYS A CA 1
ATOM 709 C C . CYS A 1 87 ? 7.147 -9.355 -3.584 1.00 94.81 87 CYS A C 1
ATOM 711 O O . CYS A 1 87 ? 6.100 -8.713 -3.621 1.00 94.81 87 CYS A O 1
ATOM 713 N N . TRP A 1 88 ? 8.049 -9.290 -4.565 1.00 95.38 88 TRP A N 1
ATOM 714 C CA . TRP A 1 88 ? 7.899 -8.425 -5.741 1.00 95.38 88 TRP A CA 1
ATOM 715 C C . TRP A 1 88 ? 6.600 -8.664 -6.515 1.00 95.38 88 TRP A C 1
ATOM 717 O O . TRP A 1 88 ? 6.038 -7.718 -7.064 1.00 95.38 88 TRP A O 1
ATOM 727 N N . ASP A 1 89 ? 6.087 -9.896 -6.508 1.00 95.06 89 ASP A N 1
ATOM 728 C CA . ASP A 1 89 ? 4.837 -10.238 -7.186 1.00 95.06 89 ASP A CA 1
ATOM 729 C C . ASP A 1 89 ? 3.616 -9.546 -6.563 1.00 95.06 89 ASP A C 1
ATOM 731 O O . ASP A 1 89 ? 2.633 -9.284 -7.257 1.00 95.06 89 ASP A O 1
ATOM 735 N N . ASP A 1 90 ? 3.680 -9.159 -5.286 1.00 95.94 90 ASP A N 1
ATOM 736 C CA . ASP A 1 90 ? 2.596 -8.415 -4.636 1.00 95.94 90 ASP A CA 1
ATOM 737 C C . ASP A 1 90 ? 2.394 -7.029 -5.268 1.00 95.94 90 ASP A C 1
ATOM 739 O O . ASP A 1 90 ? 1.307 -6.450 -5.179 1.00 95.94 90 ASP A O 1
ATOM 743 N N . LEU A 1 91 ? 3.405 -6.500 -5.970 1.00 96.88 91 LEU A N 1
ATOM 744 C CA . LEU A 1 91 ? 3.284 -5.235 -6.689 1.00 96.88 91 LEU A CA 1
ATOM 745 C C . LEU A 1 91 ? 2.276 -5.306 -7.846 1.00 96.88 91 LEU A C 1
ATOM 747 O O . LEU A 1 91 ? 1.653 -4.286 -8.143 1.00 96.88 91 LEU A O 1
ATOM 751 N N . TRP A 1 92 ? 2.020 -6.486 -8.429 1.00 97.12 92 TRP A N 1
ATOM 752 C CA . TRP A 1 92 ? 0.999 -6.686 -9.476 1.00 97.12 92 TRP A CA 1
ATOM 753 C C . TRP A 1 92 ? -0.432 -6.430 -8.995 1.00 97.12 92 TRP A C 1
ATOM 755 O O . TRP A 1 92 ? -1.357 -6.265 -9.797 1.00 97.12 92 TRP A O 1
ATOM 765 N N . HIS A 1 93 ? -0.647 -6.382 -7.678 1.00 96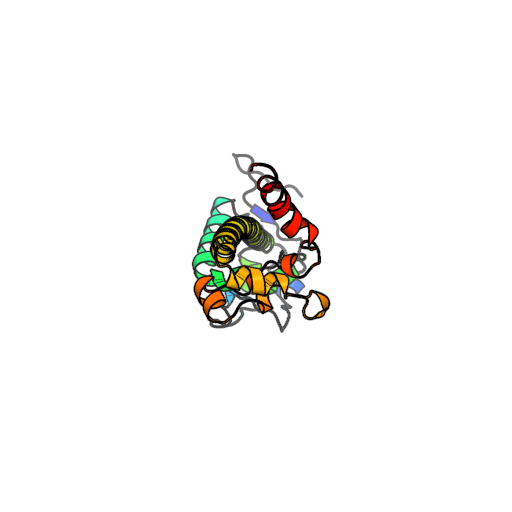.19 93 HIS A N 1
ATOM 766 C CA . HIS A 1 93 ? -1.920 -5.941 -7.126 1.00 96.19 93 HIS A CA 1
ATOM 767 C C . HIS A 1 93 ? -2.166 -4.450 -7.395 1.00 96.19 93 HIS A C 1
ATOM 769 O O . HIS A 1 93 ? -3.304 -4.040 -7.619 1.00 96.19 93 HIS A O 1
ATOM 775 N N . TYR A 1 94 ? -1.103 -3.648 -7.407 1.00 97.06 94 TYR A N 1
ATOM 776 C CA . TYR A 1 94 ? -1.172 -2.189 -7.410 1.00 97.06 94 TYR A CA 1
ATOM 777 C C . TYR A 1 94 ? -0.771 -1.583 -8.755 1.00 97.06 94 TYR A C 1
ATOM 779 O O . TYR A 1 94 ? -1.432 -0.648 -9.205 1.00 97.06 94 TYR A O 1
ATOM 787 N N . PHE A 1 95 ? 0.236 -2.146 -9.428 1.00 97.88 95 PHE A N 1
ATOM 788 C CA . PHE A 1 95 ? 0.815 -1.583 -10.646 1.00 97.88 95 PHE A CA 1
ATOM 789 C C . PHE A 1 95 ? 0.801 -2.550 -11.833 1.00 97.88 95 PHE A C 1
ATOM 791 O O . PHE A 1 95 ? 0.839 -3.768 -11.659 1.00 97.88 95 PHE A O 1
ATOM 798 N N . ASP A 1 96 ? 0.730 -1.992 -13.042 1.00 97.88 96 ASP A N 1
ATOM 799 C CA . ASP A 1 96 ? 0.883 -2.735 -14.292 1.00 97.88 96 ASP A CA 1
ATOM 800 C C . ASP A 1 96 ? 2.350 -2.827 -14.736 1.00 97.88 96 ASP A C 1
ATOM 802 O O . ASP A 1 96 ? 3.255 -2.257 -14.120 1.00 97.88 96 ASP A O 1
ATOM 806 N N . ALA A 1 97 ? 2.597 -3.584 -15.808 1.00 97.31 97 ALA A N 1
ATOM 807 C CA . ALA A 1 97 ? 3.957 -3.902 -16.238 1.00 97.31 97 ALA A CA 1
ATOM 808 C C . ALA A 1 97 ? 4.704 -2.653 -16.708 1.00 97.31 97 ALA A C 1
ATOM 810 O O . ALA A 1 97 ? 5.906 -2.521 -16.478 1.00 97.31 97 ALA A O 1
ATOM 811 N N . TYR A 1 98 ? 3.978 -1.736 -17.346 1.00 97.06 98 TYR A N 1
ATOM 812 C CA . TYR A 1 98 ? 4.508 -0.460 -17.795 1.00 97.06 98 TYR A CA 1
ATOM 813 C C . TYR A 1 98 ? 5.010 0.384 -16.621 1.00 97.06 98 TYR A C 1
ATOM 815 O O . TYR A 1 98 ? 6.157 0.829 -16.639 1.00 97.06 98 TYR A O 1
ATOM 823 N N . ASP A 1 99 ? 4.191 0.574 -15.584 1.00 97.56 99 ASP A N 1
ATOM 824 C CA . ASP A 1 99 ? 4.584 1.382 -14.428 1.00 97.56 99 ASP A CA 1
ATOM 825 C C . ASP A 1 99 ? 5.740 0.729 -13.658 1.00 97.56 99 ASP A C 1
ATOM 827 O O . ASP A 1 99 ? 6.706 1.415 -13.317 1.00 97.56 99 ASP A O 1
ATOM 831 N N . LEU A 1 100 ? 5.706 -0.597 -13.466 1.00 96.94 100 LEU A N 1
ATOM 832 C CA . LEU A 1 100 ? 6.808 -1.353 -12.852 1.00 96.94 100 LEU A CA 1
ATOM 833 C C . LEU A 1 100 ? 8.119 -1.194 -13.623 1.00 96.94 100 LEU A C 1
ATOM 835 O O . LEU A 1 100 ? 9.185 -1.010 -13.033 1.00 96.94 100 LEU A O 1
ATOM 839 N N . TYR A 1 101 ? 8.050 -1.227 -14.952 1.00 95.62 101 TYR A N 1
ATOM 840 C CA . TYR A 1 101 ? 9.230 -1.076 -15.785 1.00 95.62 101 TYR A CA 1
ATOM 841 C C . TYR A 1 101 ? 9.789 0.356 -15.754 1.00 95.62 101 TYR A C 1
ATOM 843 O O . TYR A 1 101 ? 10.991 0.546 -15.540 1.00 95.62 101 TYR A O 1
ATOM 851 N N . HIS A 1 102 ? 8.933 1.361 -15.955 1.00 95.00 102 HIS A N 1
ATOM 852 C CA . HIS A 1 102 ? 9.356 2.747 -16.162 1.00 95.00 102 HIS A CA 1
ATOM 853 C C . HIS A 1 102 ? 9.649 3.514 -14.874 1.00 95.00 102 HIS A C 1
ATOM 855 O O . HIS A 1 102 ? 10.583 4.316 -14.858 1.00 95.00 102 HIS A O 1
ATOM 861 N N . TYR A 1 103 ? 8.888 3.282 -13.804 1.00 95.62 103 TYR A N 1
ATOM 862 C CA . TYR A 1 103 ? 9.135 3.935 -12.516 1.00 95.62 103 TYR A CA 1
ATOM 863 C C . TYR A 1 103 ? 10.141 3.174 -11.651 1.00 95.62 103 TYR A C 1
ATOM 865 O O . TYR A 1 103 ? 10.728 3.766 -10.747 1.00 95.62 103 TYR A O 1
ATOM 873 N N . GLY A 1 104 ? 10.394 1.903 -11.969 1.00 95.31 104 GLY A N 1
ATOM 874 C CA . GLY A 1 104 ? 11.310 1.036 -11.238 1.00 95.31 104 GLY A CA 1
ATOM 875 C C . GLY A 1 104 ? 10.618 0.328 -10.083 1.00 95.31 104 GLY A C 1
ATOM 876 O O . GLY A 1 104 ? 9.886 0.941 -9.297 1.00 95.31 104 GLY A O 1
ATOM 877 N N . SER A 1 105 ? 10.857 -0.977 -9.968 1.00 95.44 105 SER A N 1
ATOM 878 C CA . SER A 1 105 ? 10.145 -1.814 -9.000 1.00 95.44 105 SER A CA 1
ATOM 879 C C . SER A 1 105 ? 10.533 -1.437 -7.577 1.00 95.44 105 SER A C 1
ATOM 881 O O . SER A 1 105 ? 9.679 -1.430 -6.695 1.00 95.44 105 SER A O 1
ATOM 883 N N . LEU A 1 106 ? 11.789 -1.033 -7.357 1.00 95.50 106 LEU A N 1
ATOM 884 C CA . LEU A 1 106 ? 12.269 -0.576 -6.053 1.00 95.50 106 LEU A CA 1
ATOM 885 C C . LEU A 1 106 ? 11.568 0.710 -5.587 1.00 95.50 106 LEU A C 1
ATOM 887 O O . LEU A 1 106 ? 11.175 0.820 -4.426 1.00 95.50 106 LEU A O 1
ATOM 891 N N . ASN A 1 107 ? 11.377 1.678 -6.485 1.00 96.81 107 ASN A N 1
ATOM 892 C CA . ASN A 1 107 ? 10.678 2.923 -6.159 1.00 96.81 107 ASN A CA 1
ATOM 893 C C . ASN A 1 107 ? 9.221 2.644 -5.772 1.00 96.81 107 ASN A C 1
ATOM 895 O O . ASN A 1 107 ? 8.740 3.113 -4.739 1.00 96.81 107 ASN A O 1
ATOM 899 N N . LEU A 1 108 ? 8.534 1.824 -6.568 1.00 97.62 108 LEU A N 1
ATOM 900 C CA . LEU A 1 108 ? 7.147 1.443 -6.313 1.00 97.62 108 LEU A CA 1
ATOM 901 C C . LEU A 1 108 ? 7.002 0.568 -5.061 1.00 97.62 108 LEU A C 1
ATOM 903 O O . LEU A 1 108 ? 6.053 0.739 -4.300 1.00 97.62 108 LEU A O 1
ATOM 907 N N . TRP A 1 109 ? 7.974 -0.297 -4.776 1.00 97.25 109 TRP A N 1
ATOM 908 C CA . TRP A 1 109 ? 8.061 -1.032 -3.516 1.00 97.25 109 TRP A CA 1
ATOM 909 C C . TRP A 1 109 ? 8.129 -0.097 -2.309 1.00 97.25 109 TRP A C 1
ATOM 911 O O . TRP A 1 109 ? 7.402 -0.293 -1.330 1.00 97.25 109 TRP A O 1
ATOM 921 N N . ASN A 1 110 ? 8.953 0.950 -2.387 1.00 97.12 110 ASN A N 1
ATOM 922 C CA . ASN A 1 110 ? 9.061 1.942 -1.321 1.00 97.12 110 ASN A CA 1
ATOM 923 C C . ASN A 1 110 ? 7.750 2.713 -1.127 1.00 97.12 110 ASN A C 1
ATOM 925 O O . ASN A 1 110 ? 7.358 2.953 0.014 1.00 97.12 110 ASN A O 1
ATOM 929 N N . VAL A 1 111 ? 7.034 3.043 -2.207 1.00 97.69 111 VAL A N 1
ATOM 930 C CA . VAL A 1 111 ? 5.693 3.652 -2.133 1.00 97.69 111 VAL A CA 1
ATOM 931 C C . VAL A 1 111 ? 4.710 2.742 -1.397 1.00 97.69 111 VAL A C 1
ATOM 933 O O . VAL A 1 111 ? 4.069 3.183 -0.447 1.00 97.69 111 VAL A O 1
ATOM 936 N N . ILE A 1 112 ? 4.604 1.468 -1.785 1.00 97.38 112 ILE A N 1
ATOM 937 C CA . ILE A 1 112 ? 3.642 0.531 -1.181 1.00 97.38 112 ILE A CA 1
ATOM 938 C C . ILE A 1 112 ? 3.942 0.296 0.300 1.00 97.38 112 ILE A C 1
ATOM 940 O O . ILE A 1 112 ? 3.022 0.319 1.116 1.00 97.38 112 ILE A O 1
ATOM 944 N N . ASN A 1 113 ? 5.213 0.126 0.672 1.00 96.88 113 ASN A N 1
ATOM 945 C CA . ASN A 1 113 ? 5.586 -0.042 2.078 1.00 96.88 113 ASN A CA 1
ATOM 946 C C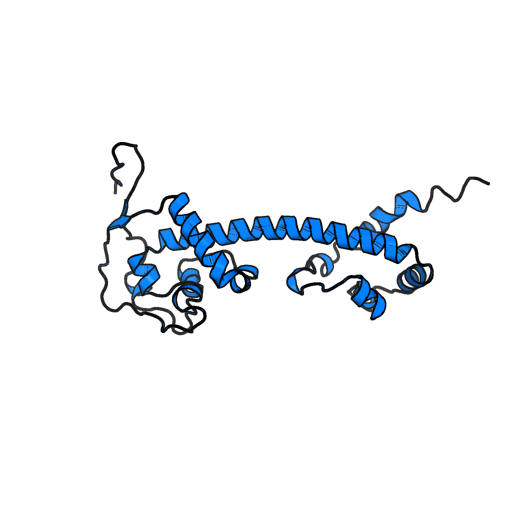 . ASN A 1 113 ? 5.319 1.224 2.898 1.00 96.88 113 ASN A C 1
ATOM 948 O O . ASN A 1 113 ? 4.784 1.128 3.999 1.00 96.88 113 ASN A O 1
ATOM 952 N N . THR A 1 114 ? 5.619 2.402 2.342 1.00 96.00 114 THR A N 1
ATOM 953 C CA . THR A 1 114 ? 5.349 3.689 3.001 1.00 96.00 114 THR A CA 1
ATOM 954 C C . THR A 1 114 ? 3.852 3.860 3.248 1.00 96.00 114 THR A C 1
ATOM 956 O O . THR A 1 114 ? 3.441 4.127 4.375 1.00 96.00 114 THR A O 1
ATOM 959 N N . LEU A 1 115 ? 3.023 3.626 2.225 1.00 94.75 115 LEU A N 1
ATOM 960 C CA . LEU A 1 115 ? 1.566 3.669 2.354 1.00 94.75 115 LEU A CA 1
ATOM 961 C C . LEU A 1 115 ? 1.050 2.691 3.413 1.00 94.75 115 LEU A C 1
ATOM 963 O O . LEU A 1 115 ? 0.200 3.059 4.223 1.00 94.75 115 LEU A O 1
ATOM 967 N N . PHE A 1 116 ? 1.565 1.461 3.426 1.00 94.50 116 PHE A N 1
ATOM 968 C CA . PHE A 1 116 ? 1.180 0.460 4.415 1.00 94.50 116 PHE A CA 1
ATOM 969 C C . PHE A 1 116 ? 1.540 0.891 5.845 1.00 94.50 116 PHE A C 1
ATOM 971 O O . PHE A 1 116 ? 0.694 0.821 6.740 1.00 94.50 116 PHE A O 1
ATOM 978 N N . ASP A 1 117 ? 2.769 1.359 6.073 1.00 93.44 117 ASP A N 1
ATOM 979 C CA . ASP A 1 117 ? 3.223 1.792 7.395 1.00 93.44 117 ASP A CA 1
ATOM 980 C C . ASP A 1 117 ? 2.427 3.002 7.906 1.00 93.44 117 ASP A C 1
ATOM 982 O O . ASP A 1 117 ? 1.996 3.009 9.064 1.00 93.44 117 ASP A O 1
ATOM 986 N N . GLU A 1 118 ? 2.170 3.989 7.044 1.00 90.88 118 GLU A N 1
ATOM 987 C CA . GLU A 1 118 ? 1.322 5.142 7.362 1.00 90.88 118 GLU A CA 1
ATOM 988 C C . GLU A 1 118 ? -0.107 4.702 7.715 1.00 90.88 118 GLU A C 1
ATOM 990 O O . GLU A 1 118 ? -0.643 5.107 8.750 1.00 90.88 118 GLU A O 1
ATOM 995 N N . ASN A 1 119 ? -0.709 3.812 6.918 1.00 89.38 119 ASN A N 1
ATOM 996 C CA . ASN A 1 119 ? -2.047 3.282 7.188 1.00 89.38 119 ASN A CA 1
ATOM 997 C C . ASN A 1 119 ? -2.099 2.510 8.511 1.00 89.38 119 ASN A C 1
ATOM 999 O O . ASN A 1 119 ? -3.078 2.620 9.247 1.00 89.38 119 ASN A O 1
ATOM 1003 N N . ARG A 1 120 ? -1.043 1.763 8.860 1.00 88.75 120 ARG A N 1
ATOM 1004 C CA . ARG A 1 120 ? -0.953 1.054 10.144 1.00 88.75 120 ARG A CA 1
ATOM 1005 C C . ARG A 1 120 ? -0.943 2.022 11.326 1.00 88.75 120 ARG A C 1
ATOM 1007 O O . ARG A 1 120 ? -1.589 1.739 12.335 1.00 88.75 120 ARG A O 1
ATOM 1014 N N . ILE A 1 121 ? -0.223 3.139 11.215 1.00 86.88 121 ILE A N 1
ATOM 1015 C CA . ILE A 1 121 ? -0.176 4.179 12.255 1.00 86.88 121 ILE A CA 1
ATOM 1016 C C . ILE A 1 121 ? -1.555 4.830 12.403 1.00 86.88 121 ILE A C 1
ATOM 1018 O O . ILE A 1 121 ? -2.108 4.835 13.503 1.00 86.88 121 ILE A O 1
ATOM 1022 N N . ILE A 1 122 ? -2.153 5.271 11.292 1.00 85.19 122 ILE A N 1
ATOM 1023 C CA . ILE A 1 122 ? -3.487 5.892 11.276 1.00 85.19 122 ILE A CA 1
ATOM 1024 C C . ILE A 1 122 ? -4.535 4.940 11.868 1.00 85.19 122 ILE A C 1
ATOM 1026 O O . ILE A 1 122 ? -5.313 5.333 12.733 1.00 85.19 122 ILE A O 1
ATOM 1030 N N . ALA A 1 123 ? -4.528 3.668 11.463 1.00 82.00 123 ALA A N 1
ATOM 1031 C CA . ALA A 1 123 ? -5.465 2.672 11.972 1.00 82.00 123 ALA A CA 1
ATOM 1032 C C . ALA A 1 123 ? -5.284 2.404 13.473 1.00 82.00 123 ALA A C 1
ATOM 1034 O O . ALA A 1 123 ? -6.261 2.129 14.170 1.00 82.00 123 ALA A O 1
ATOM 1035 N N . ALA A 1 124 ? -4.053 2.453 13.987 1.00 81.94 124 ALA A N 1
ATOM 1036 C CA . ALA A 1 124 ? -3.798 2.284 15.412 1.00 81.94 124 ALA A CA 1
ATOM 1037 C C . ALA A 1 124 ? -4.366 3.451 16.229 1.00 81.94 124 ALA A C 1
ATOM 1039 O O . ALA A 1 124 ? -4.967 3.213 17.277 1.00 81.94 124 ALA A O 1
ATOM 1040 N N . ASP A 1 125 ? -4.206 4.684 15.756 1.00 80.00 125 ASP A N 1
ATOM 1041 C CA . ASP A 1 125 ? -4.723 5.866 16.446 1.00 80.00 125 ASP A CA 1
ATOM 1042 C C . ASP A 1 125 ? -6.248 5.958 16.346 1.00 80.00 125 ASP A C 1
ATOM 1044 O O . ASP A 1 125 ? -6.909 6.117 17.374 1.00 80.00 125 ASP A O 1
ATOM 1048 N N . TYR A 1 126 ? -6.816 5.683 15.169 1.00 80.06 126 TYR A N 1
ATOM 1049 C CA . TYR A 1 126 ? -8.264 5.571 14.982 1.00 80.06 126 TYR A CA 1
ATOM 1050 C C . TYR A 1 126 ? -8.887 4.525 15.918 1.00 80.06 126 TYR A C 1
ATOM 1052 O O . TYR A 1 126 ? -9.901 4.780 16.562 1.00 80.06 126 TYR A O 1
ATOM 1060 N N . LYS A 1 127 ? -8.257 3.351 16.076 1.00 79.62 127 LYS A N 1
ATOM 1061 C CA . LYS A 1 127 ? -8.740 2.311 17.004 1.00 79.62 127 LYS A CA 1
ATOM 1062 C C . LYS A 1 127 ? -8.711 2.754 18.465 1.00 79.62 127 LYS A C 1
ATOM 1064 O O . LYS A 1 127 ? -9.590 2.351 19.223 1.00 79.62 127 LYS A O 1
ATOM 1069 N N . LYS A 1 128 ? -7.717 3.548 18.882 1.00 78.62 128 LYS A N 1
ATOM 1070 C CA . LYS A 1 128 ? -7.654 4.083 20.255 1.00 78.62 128 LYS A CA 1
ATOM 1071 C C . LYS A 1 128 ? -8.776 5.086 20.501 1.00 78.62 128 LYS A C 1
ATOM 1073 O O . LYS A 1 128 ? -9.434 5.005 21.534 1.00 78.62 128 LYS A O 1
ATOM 1078 N N . GLU A 1 129 ? -8.994 5.996 19.557 1.00 80.19 129 GLU A N 1
ATOM 1079 C CA . GLU A 1 129 ? -10.069 6.988 19.622 1.00 80.19 129 GLU A CA 1
ATOM 1080 C C . GLU A 1 129 ? -11.442 6.305 19.628 1.00 80.19 129 GLU A C 1
ATOM 1082 O O . GLU A 1 129 ? -12.258 6.550 20.515 1.00 80.19 129 GLU A O 1
ATOM 1087 N N . MET A 1 130 ? -11.654 5.338 18.734 1.00 77.62 130 MET A N 1
ATOM 1088 C CA . MET A 1 130 ? -12.877 4.538 18.691 1.00 77.62 130 MET A CA 1
ATOM 1089 C C . MET A 1 130 ? -13.116 3.776 20.002 1.00 77.62 130 MET A C 1
ATOM 1091 O O . MET A 1 130 ? -14.225 3.779 20.531 1.00 77.62 130 MET A O 1
ATOM 1095 N N . ALA A 1 131 ? -12.081 3.153 20.575 1.00 78.94 131 ALA A N 1
ATOM 1096 C CA . ALA A 1 131 ? -12.201 2.456 21.854 1.00 78.94 131 ALA A CA 1
ATOM 1097 C C . ALA A 1 131 ? -12.597 3.400 23.003 1.00 78.94 131 ALA A C 1
ATOM 1099 O O . ALA A 1 131 ? -13.360 2.996 23.881 1.00 78.94 131 ALA A O 1
ATOM 1100 N N . LEU A 1 132 ? -12.114 4.648 22.990 1.00 79.56 132 LEU A N 1
ATOM 1101 C CA . LEU A 1 132 ? -12.518 5.670 23.955 1.00 79.56 132 LEU A CA 1
ATOM 1102 C C . LEU A 1 132 ? -13.998 6.035 23.787 1.00 79.56 132 LEU A C 1
ATOM 1104 O O . LEU A 1 132 ? -14.732 6.023 24.774 1.00 79.56 132 LEU A O 1
ATOM 1108 N N . HIS A 1 133 ? -14.447 6.296 22.557 1.00 77.38 133 HIS A N 1
ATOM 1109 C CA . HIS A 1 133 ? -15.850 6.612 22.270 1.00 77.38 133 HIS A CA 1
ATOM 1110 C C . HIS A 1 133 ? -16.796 5.478 22.667 1.00 77.38 133 HIS A C 1
ATOM 1112 O O . HIS A 1 133 ? -17.786 5.722 23.356 1.00 77.38 133 HIS A O 1
ATOM 1118 N N . ILE A 1 134 ? -16.459 4.234 22.313 1.00 80.56 134 ILE A N 1
ATOM 1119 C CA . ILE A 1 134 ? -17.226 3.049 22.717 1.00 80.56 134 ILE A CA 1
ATOM 1120 C C . ILE A 1 134 ? -17.248 2.917 24.244 1.00 80.56 134 ILE A C 1
ATOM 1122 O O . ILE A 1 134 ? -18.286 2.589 24.812 1.00 80.56 134 ILE A O 1
ATOM 1126 N N . GLY A 1 135 ? -16.126 3.182 24.922 1.00 79.88 135 GLY A N 1
ATOM 1127 C CA . GLY A 1 135 ? -16.046 3.150 26.383 1.00 79.88 135 GLY A CA 1
ATOM 1128 C C . GLY A 1 135 ? -16.968 4.172 27.049 1.00 79.88 135 GLY A C 1
ATOM 1129 O O . GLY A 1 135 ? -17.734 3.811 27.939 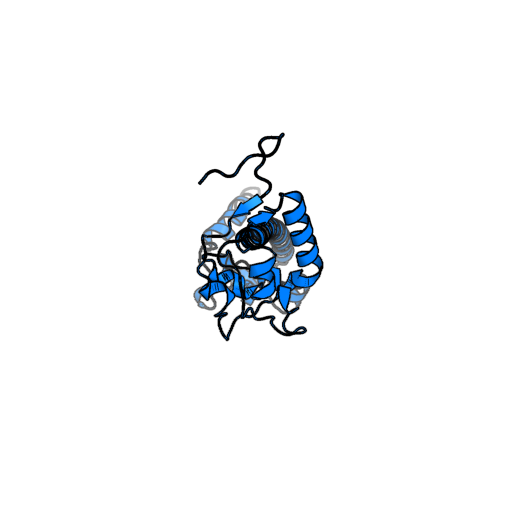1.00 79.88 135 GLY A O 1
ATOM 1130 N N . MET A 1 136 ? -16.950 5.421 26.578 1.00 81.25 136 MET A N 1
ATOM 1131 C CA . MET A 1 136 ? -17.832 6.480 27.079 1.00 81.25 136 MET A CA 1
ATOM 1132 C C . MET A 1 136 ? -19.307 6.154 26.835 1.00 81.25 136 MET A C 1
ATOM 1134 O O . MET A 1 136 ? -20.119 6.249 27.754 1.00 81.25 136 MET A O 1
ATOM 1138 N N . TRP A 1 137 ? -19.645 5.703 25.624 1.00 85.88 137 TRP A N 1
ATOM 1139 C CA . TRP A 1 137 ? -21.000 5.263 25.305 1.00 85.88 137 TRP A CA 1
ATOM 1140 C C . TRP A 1 137 ? -21.437 4.103 26.207 1.00 85.88 137 TRP A C 1
ATOM 1142 O O . TRP A 1 137 ? -22.548 4.114 26.726 1.00 85.88 137 TRP A O 1
ATOM 1152 N N . ALA A 1 138 ? -20.562 3.123 26.455 1.00 83.06 138 ALA A N 1
ATOM 1153 C CA . ALA A 1 138 ? -20.876 1.988 27.318 1.00 83.06 138 ALA A CA 1
ATOM 1154 C C . ALA A 1 138 ? -21.121 2.424 28.772 1.00 83.06 138 ALA A C 1
ATOM 1156 O O . ALA A 1 138 ? -22.037 1.909 29.415 1.00 83.06 138 ALA A O 1
ATOM 1157 N N . ASP A 1 139 ? -20.351 3.389 29.281 1.00 83.12 139 ASP A N 1
ATOM 1158 C CA . ASP A 1 139 ? -20.546 3.956 30.618 1.00 83.12 139 ASP A CA 1
ATOM 1159 C C . ASP A 1 139 ? -21.906 4.661 30.746 1.00 83.12 139 ASP A C 1
ATOM 1161 O O . ASP A 1 139 ? -22.600 4.480 31.750 1.00 83.12 139 ASP A O 1
ATOM 1165 N N . GLU A 1 140 ? -22.317 5.425 29.730 1.00 85.12 140 GLU A N 1
ATOM 1166 C CA . GLU A 1 140 ? -23.638 6.065 29.664 1.00 85.12 140 GLU A CA 1
ATOM 1167 C C . GLU A 1 140 ? -24.764 5.034 29.526 1.00 85.12 140 GLU A C 1
ATOM 1169 O O . GLU A 1 140 ? -25.775 5.095 30.233 1.00 85.12 140 GLU A O 1
ATOM 1174 N N . TRP A 1 141 ? -24.567 4.038 28.664 1.00 85.75 141 TRP A N 1
ATOM 1175 C CA . TRP A 1 141 ? -25.501 2.943 28.435 1.00 85.75 141 TRP A CA 1
ATOM 1176 C C . TRP A 1 141 ? -25.773 2.160 29.726 1.00 85.75 141 TRP A C 1
ATOM 1178 O O . TRP A 1 141 ? -26.926 1.828 30.016 1.00 85.75 141 TRP A O 1
ATOM 1188 N N . LEU A 1 142 ? -24.739 1.945 30.546 1.00 84.50 142 LEU A N 1
ATOM 1189 C CA . LEU A 1 142 ? -24.802 1.284 31.853 1.00 84.50 142 LEU A CA 1
ATOM 1190 C C . LEU A 1 142 ? -25.485 2.102 32.959 1.00 84.50 142 LEU A C 1
ATOM 1192 O O . LEU A 1 142 ? -25.837 1.532 33.997 1.00 84.50 142 LEU A O 1
ATOM 1196 N N . GLN A 1 143 ? -25.695 3.411 32.782 1.00 86.69 143 GLN A N 1
ATOM 1197 C CA . GLN A 1 143 ? -26.466 4.200 33.753 1.00 86.69 143 GLN A CA 1
ATOM 1198 C C . GLN A 1 143 ? -27.947 3.801 33.766 1.00 86.69 143 GLN A C 1
ATOM 1200 O O . GLN A 1 143 ? -28.625 3.966 34.783 1.00 86.69 143 GLN A O 1
ATOM 1205 N N . LYS A 1 144 ? -28.459 3.245 32.660 1.00 85.62 144 LYS A N 1
ATOM 1206 C CA . LYS A 1 144 ? -29.845 2.781 32.558 1.00 85.62 144 LYS A CA 1
ATOM 1207 C C . LYS A 1 144 ? -29.984 1.407 33.221 1.00 85.62 144 LYS A C 1
ATOM 1209 O O . LYS A 1 144 ? -29.369 0.434 32.794 1.00 85.62 144 LYS A O 1
ATOM 1214 N N . GLU A 1 145 ? -30.848 1.298 34.230 1.00 84.75 145 GLU A N 1
ATOM 1215 C CA . GLU A 1 145 ? -31.076 0.035 34.954 1.00 84.75 145 GLU A CA 1
ATOM 1216 C C . GLU A 1 145 ? -31.487 -1.114 34.022 1.00 84.75 145 GLU A C 1
ATOM 1218 O O . GLU A 1 145 ? -30.970 -2.220 34.143 1.00 84.75 145 GLU A O 1
ATOM 1223 N N . VAL A 1 146 ? -32.346 -0.836 33.036 1.00 85.69 146 VAL A N 1
ATOM 1224 C CA . VAL A 1 146 ? -32.784 -1.819 32.028 1.00 85.69 146 VAL A CA 1
ATOM 1225 C C . VAL A 1 146 ? -31.590 -2.439 31.294 1.00 85.69 146 VAL A C 1
ATOM 1227 O O . VAL A 1 146 ? -31.538 -3.650 31.095 1.00 85.69 146 VAL A O 1
ATOM 1230 N N . ASN A 1 147 ? -30.588 -1.632 30.959 1.00 85.25 147 ASN A N 1
ATOM 1231 C CA . ASN A 1 147 ? -29.397 -2.076 30.243 1.00 85.25 147 ASN A CA 1
ATOM 1232 C C . ASN A 1 147 ? -28.454 -2.898 31.131 1.00 85.25 147 ASN A C 1
ATOM 1234 O O . ASN A 1 147 ? -27.883 -3.897 30.691 1.00 85.25 147 ASN A O 1
ATOM 1238 N N . ARG A 1 148 ? -28.361 -2.559 32.423 1.00 83.06 148 ARG A N 1
ATOM 1239 C CA . ARG A 1 148 ? -27.659 -3.398 33.408 1.00 83.06 148 ARG A CA 1
ATOM 1240 C C . ARG A 1 148 ? -28.296 -4.780 33.524 1.00 83.06 148 ARG A C 1
ATOM 1242 O O . ARG A 1 148 ? -27.579 -5.776 33.584 1.00 83.06 148 ARG A O 1
ATOM 1249 N N . GLN A 1 149 ? -29.627 -4.850 33.502 1.00 80.88 149 GLN A N 1
ATOM 1250 C CA . GLN A 1 149 ? -30.351 -6.122 33.529 1.00 80.88 149 GLN A CA 1
ATOM 1251 C C . GLN A 1 149 ? -30.101 -6.955 32.264 1.00 80.88 149 GLN A C 1
ATOM 1253 O O . GLN A 1 149 ? -29.851 -8.154 32.390 1.00 80.88 149 GLN A O 1
ATOM 1258 N N . LYS A 1 150 ? -30.054 -6.333 31.072 1.00 81.94 150 LYS A N 1
ATOM 1259 C CA . LYS A 1 150 ? -29.661 -7.013 29.817 1.00 81.94 150 LYS A CA 1
ATOM 1260 C C . LYS A 1 150 ? -28.297 -7.709 29.953 1.00 81.94 150 LYS A C 1
ATOM 1262 O O . LYS A 1 150 ? -28.150 -8.861 29.558 1.00 81.94 150 LYS A O 1
ATOM 1267 N N . LEU A 1 151 ? -27.312 -7.047 30.569 1.00 78.25 151 LEU A N 1
ATOM 1268 C CA . LEU A 1 151 ? -25.982 -7.626 30.811 1.00 78.25 151 LEU A CA 1
ATOM 1269 C C . LEU A 1 151 ? -25.964 -8.743 31.856 1.00 78.25 151 LEU A C 1
ATOM 1271 O O . LEU A 1 151 ? -25.193 -9.687 31.719 1.00 78.25 151 LEU A O 1
ATOM 1275 N N . LEU A 1 152 ? -26.763 -8.633 32.918 1.00 79.69 152 LEU A N 1
ATOM 1276 C CA . LEU A 1 152 ? -26.843 -9.669 33.953 1.00 79.69 152 LEU A CA 1
ATOM 1277 C C . LEU A 1 152 ? -27.499 -10.952 33.435 1.00 79.69 152 LEU A C 1
ATOM 1279 O O . LEU A 1 152 ? -27.151 -12.039 33.889 1.00 79.69 152 LEU A O 1
ATOM 1283 N N . GLN A 1 153 ? -28.435 -10.816 32.494 1.00 78.81 153 GLN A N 1
ATOM 1284 C CA . GLN A 1 153 ? -29.115 -11.929 31.831 1.00 78.81 153 GLN A CA 1
ATOM 1285 C C . GLN A 1 153 ? -28.294 -12.529 30.683 1.00 78.81 153 GLN A C 1
ATOM 1287 O O . GLN A 1 153 ? -28.620 -13.615 30.205 1.00 78.81 153 GLN A O 1
ATOM 1292 N N . TRP A 1 154 ? -27.237 -11.844 30.239 1.00 73.94 154 TRP A N 1
ATOM 1293 C CA . TRP A 1 154 ? -26.376 -12.335 29.175 1.00 73.94 154 TRP A CA 1
ATOM 1294 C C . TRP A 1 154 ? -25.525 -13.514 29.650 1.00 73.94 154 TRP A C 1
ATOM 1296 O O . TRP A 1 154 ? -24.719 -13.406 30.578 1.00 73.94 154 TRP A O 1
ATOM 1306 N N . ASP A 1 155 ? -25.681 -14.635 28.954 1.00 70.06 155 ASP A N 1
ATOM 1307 C CA . ASP A 1 155 ? -24.891 -15.840 29.143 1.00 70.06 155 ASP A CA 1
ATOM 1308 C C . ASP A 1 155 ? -23.943 -16.029 27.953 1.00 70.06 155 ASP A C 1
ATOM 1310 O O . ASP A 1 155 ? -24.366 -16.181 26.805 1.00 70.06 155 ASP A O 1
ATOM 1314 N N . ALA A 1 156 ? -22.641 -16.064 28.238 1.00 63.53 156 ALA A N 1
ATOM 1315 C CA . ALA A 1 156 ? -21.599 -16.296 27.242 1.00 63.53 156 ALA A CA 1
ATOM 1316 C C . ALA A 1 156 ? -21.720 -17.674 26.557 1.00 63.53 156 ALA A C 1
ATOM 1318 O O . ALA A 1 156 ? -21.132 -17.877 25.494 1.00 63.53 156 ALA A O 1
ATOM 1319 N N . ALA A 1 157 ? -22.483 -18.613 27.133 1.00 60.91 157 ALA A N 1
ATOM 1320 C CA . ALA A 1 157 ? -22.795 -19.896 26.508 1.00 60.91 157 ALA A CA 1
ATOM 1321 C C . ALA A 1 157 ? -23.835 -19.792 25.371 1.00 60.91 157 ALA A C 1
ATOM 1323 O O . ALA A 1 157 ? -23.909 -20.699 24.545 1.00 60.91 157 ALA A O 1
ATOM 1324 N N . GLN A 1 158 ? -24.613 -18.703 25.298 1.00 56.97 158 GLN A N 1
ATOM 1325 C CA . GLN A 1 158 ? -25.670 -18.499 24.293 1.00 56.97 158 GLN A CA 1
ATOM 1326 C C . GLN A 1 158 ? -25.221 -17.665 23.081 1.00 56.97 158 GLN A C 1
ATOM 1328 O O . GLN A 1 158 ? -25.935 -17.585 22.084 1.00 56.97 158 GLN A O 1
ATOM 1333 N N . GLY A 1 159 ? -24.027 -17.074 23.128 1.00 52.31 159 GLY A N 1
ATOM 1334 C CA . GLY A 1 159 ? -23.455 -16.339 22.005 1.00 52.31 159 GLY A CA 1
ATOM 1335 C C . GLY A 1 159 ? -22.112 -15.714 22.362 1.00 52.31 159 GLY A C 1
ATOM 1336 O O . GLY A 1 159 ? -21.950 -15.104 23.415 1.00 52.31 159 GLY A O 1
ATOM 1337 N N . THR A 1 160 ? -21.134 -15.852 21.471 1.00 54.75 160 THR A N 1
ATOM 1338 C CA . THR A 1 160 ? -19.745 -15.425 21.701 1.00 54.75 160 THR A CA 1
ATOM 1339 C C . THR A 1 160 ? -19.527 -13.913 21.616 1.00 54.75 160 THR A C 1
ATOM 1341 O O . THR A 1 160 ? -18.472 -13.445 22.039 1.00 54.75 160 THR A O 1
ATOM 1344 N N . MET A 1 161 ? -20.492 -13.134 21.109 1.00 61.31 161 MET A N 1
ATOM 1345 C CA . MET A 1 161 ? -20.344 -11.683 20.947 1.00 61.31 161 MET A CA 1
ATOM 1346 C C . MET A 1 161 ? -21.308 -10.898 21.839 1.00 61.31 161 MET A C 1
ATOM 1348 O O . MET A 1 161 ? -22.525 -11.019 21.735 1.00 61.31 161 MET A O 1
ATOM 1352 N N . ILE A 1 162 ? -20.745 -10.015 22.664 1.00 65.94 162 ILE A N 1
ATOM 1353 C CA . ILE A 1 162 ? -21.493 -9.119 23.557 1.00 65.94 162 ILE A CA 1
ATOM 1354 C C . ILE A 1 162 ? -22.447 -8.179 22.797 1.00 65.94 162 ILE A C 1
ATOM 1356 O O . ILE A 1 162 ? -23.451 -7.754 23.347 1.00 65.94 162 ILE A O 1
ATOM 1360 N N . LEU A 1 163 ? -22.196 -7.911 21.508 1.00 66.50 163 LEU A N 1
ATOM 1361 C CA . LEU A 1 163 ? -23.029 -7.048 20.657 1.00 66.50 163 LEU A CA 1
ATOM 1362 C C . LEU A 1 163 ? -24.444 -7.597 20.396 1.00 66.50 163 LEU A C 1
ATOM 1364 O O . LEU A 1 163 ? -25.307 -6.858 19.919 1.00 66.50 163 LEU A O 1
ATOM 1368 N N . PHE A 1 164 ? -24.708 -8.870 20.706 1.00 69.00 164 PHE A N 1
ATOM 1369 C CA . PHE A 1 164 ? -26.045 -9.456 20.581 1.00 69.00 164 PHE A CA 1
ATOM 1370 C C . PHE A 1 164 ? -27.014 -9.019 21.689 1.00 69.00 164 PHE A C 1
ATOM 1372 O O . PHE A 1 164 ? -28.217 -9.184 21.518 1.00 69.00 164 PHE A O 1
ATOM 1379 N N . ILE A 1 165 ? -26.526 -8.429 22.787 1.00 76.06 165 ILE A N 1
ATOM 1380 C CA . ILE A 1 165 ? -27.392 -7.893 23.855 1.00 76.06 165 ILE A CA 1
ATOM 1381 C C . ILE A 1 165 ? -28.014 -6.542 23.491 1.00 76.06 165 ILE A C 1
ATOM 1383 O O . ILE A 1 165 ? -28.936 -6.091 24.168 1.00 76.06 165 ILE A O 1
ATOM 1387 N N . LEU A 1 166 ? -27.457 -5.878 22.474 1.00 78.25 166 LEU A N 1
ATOM 1388 C CA . LEU A 1 166 ? -27.897 -4.566 22.027 1.00 78.25 166 LEU A CA 1
ATOM 1389 C C . LEU A 1 166 ? -29.173 -4.734 21.203 1.00 78.25 166 LEU A C 1
ATOM 1391 O O . LEU A 1 166 ? -29.214 -5.541 20.266 1.00 78.25 166 LEU A O 1
ATOM 1395 N N . ASP A 1 167 ? -30.210 -3.982 21.552 1.00 81.31 167 ASP A N 1
ATOM 1396 C CA . ASP A 1 167 ? -31.390 -3.853 20.701 1.00 81.31 167 ASP A CA 1
ATOM 1397 C C . ASP A 1 167 ? -31.147 -2.825 19.581 1.00 81.31 167 ASP A C 1
ATOM 1399 O O . ASP A 1 167 ? -30.037 -2.321 19.394 1.00 81.31 167 ASP A O 1
ATOM 1403 N N . GLU A 1 168 ? -32.164 -2.572 18.761 1.00 78.44 168 GLU A N 1
ATOM 1404 C CA . GLU A 1 168 ? -32.040 -1.642 17.636 1.00 78.44 168 GLU A CA 1
ATOM 1405 C C . GLU A 1 168 ? -31.797 -0.196 18.093 1.00 78.44 168 GLU A C 1
ATOM 1407 O O . GLU A 1 168 ? -31.018 0.523 17.474 1.00 78.44 168 GLU A O 1
ATOM 1412 N N . GLU A 1 169 ? -32.399 0.227 19.208 1.00 80.94 169 GLU A N 1
ATOM 1413 C CA . GLU A 1 169 ? -32.201 1.571 19.762 1.00 80.94 169 GLU A CA 1
ATOM 1414 C C . GLU A 1 169 ? -30.769 1.736 20.284 1.00 80.94 169 GLU A C 1
ATOM 1416 O O . GLU A 1 169 ? -30.108 2.742 20.015 1.00 80.94 169 GLU A O 1
ATOM 1421 N N . ASP A 1 170 ? -30.254 0.708 20.961 1.00 81.00 170 ASP A N 1
ATOM 1422 C CA . ASP A 1 170 ? -28.874 0.649 21.425 1.00 81.00 170 ASP A CA 1
ATOM 1423 C C . ASP A 1 170 ? -27.894 0.764 20.244 1.00 81.00 170 ASP A C 1
ATOM 1425 O O . ASP A 1 170 ? -26.965 1.575 20.297 1.00 81.00 170 ASP A O 1
ATOM 1429 N N . ARG A 1 171 ? -28.128 0.020 19.150 1.00 75.12 171 ARG A N 1
ATOM 1430 C CA . ARG A 1 171 ? -27.304 0.075 17.927 1.00 75.12 171 ARG A CA 1
ATOM 1431 C C . ARG A 1 171 ? -27.349 1.441 17.251 1.00 75.12 171 ARG A C 1
ATOM 1433 O O . ARG A 1 171 ? -26.304 1.958 16.866 1.00 75.12 171 ARG A O 1
ATOM 1440 N N . LEU A 1 172 ? -28.530 2.045 17.144 1.00 79.00 172 LEU A N 1
ATOM 1441 C CA . LEU A 1 172 ? -28.684 3.387 16.581 1.00 79.00 172 LEU A CA 1
ATOM 1442 C C . LEU A 1 172 ? -27.969 4.443 17.436 1.00 79.00 172 LEU A C 1
ATOM 1444 O O . LEU A 1 172 ? -27.362 5.360 16.888 1.00 79.00 172 LEU A O 1
ATOM 1448 N N . SER A 1 173 ? -27.996 4.299 18.765 1.00 81.56 173 SER A N 1
ATOM 1449 C CA . SER A 1 173 ? -27.327 5.224 19.689 1.00 81.56 173 SER A CA 1
ATOM 1450 C C . SER A 1 173 ? -25.798 5.105 19.683 1.00 81.56 173 SER A C 1
ATOM 1452 O O . SER A 1 173 ? -25.112 6.094 19.929 1.00 81.56 173 SER A O 1
ATOM 1454 N N . LEU A 1 174 ? -25.268 3.910 19.399 1.00 73.75 174 LEU A N 1
ATOM 1455 C CA . LEU A 1 174 ? -23.832 3.654 19.251 1.00 73.75 174 LEU A CA 1
ATOM 1456 C C . LEU A 1 174 ? -23.271 4.263 17.953 1.00 73.75 174 LEU A C 1
ATOM 1458 O O . LEU A 1 174 ? -22.082 4.568 17.876 1.00 73.75 174 LEU A O 1
ATOM 1462 N N . GLY A 1 175 ? -24.135 4.478 16.957 1.00 68.38 175 GLY A N 1
ATOM 1463 C CA . GLY A 1 175 ? -23.772 5.003 15.645 1.00 68.38 175 GLY A CA 1
ATOM 1464 C C . GLY A 1 175 ? -23.264 3.920 14.683 1.00 68.38 175 GLY A C 1
ATOM 1465 O O . GLY A 1 175 ? -23.174 2.743 15.040 1.00 68.38 175 GLY A O 1
ATOM 1466 N N . PRO A 1 176 ? -22.954 4.293 13.427 1.00 62.06 176 PRO A N 1
ATOM 1467 C CA . PRO A 1 176 ? -22.444 3.353 12.440 1.00 62.06 176 PRO A CA 1
ATOM 1468 C C . PRO A 1 176 ? -21.059 2.851 12.865 1.00 62.06 176 PRO A C 1
ATOM 1470 O O . PRO A 1 176 ? -20.067 3.574 12.791 1.00 62.06 176 PRO A O 1
ATOM 1473 N N . LEU A 1 177 ? -20.988 1.594 13.298 1.00 60.78 177 LEU A N 1
ATOM 1474 C CA . LEU A 1 177 ? -19.727 0.868 13.379 1.00 60.78 177 LEU A CA 1
ATOM 1475 C C . LEU A 1 177 ? -19.372 0.433 11.956 1.00 60.78 177 LEU A C 1
ATOM 1477 O O . LEU A 1 177 ? -20.061 -0.411 11.386 1.00 60.78 177 LEU A O 1
ATOM 1481 N N . GLU A 1 178 ? -18.328 1.005 11.356 1.00 54.91 178 GLU A N 1
ATOM 1482 C CA . GLU A 1 178 ? -17.774 0.422 10.130 1.00 54.91 178 GLU A CA 1
ATOM 1483 C C . GLU A 1 178 ? -17.312 -1.018 10.437 1.00 54.91 178 GLU A C 1
ATOM 1485 O O . GLU A 1 178 ? -16.744 -1.268 11.501 1.00 54.91 178 GLU A O 1
ATOM 1490 N N . ASP A 1 179 ? -17.542 -1.976 9.530 1.00 48.28 179 ASP A N 1
ATOM 1491 C CA . ASP A 1 179 ? -17.177 -3.399 9.721 1.00 48.28 179 ASP A CA 1
ATOM 1492 C C . ASP A 1 179 ? -15.695 -3.585 10.110 1.00 48.28 179 ASP A C 1
ATOM 1494 O O . ASP A 1 179 ? -15.330 -4.502 10.848 1.00 48.28 179 ASP A O 1
ATOM 1498 N N . ASP A 1 180 ? -14.838 -2.667 9.661 1.00 48.47 180 ASP A N 1
ATOM 1499 C CA . ASP A 1 180 ? -13.396 -2.660 9.906 1.00 48.47 180 ASP A CA 1
ATOM 1500 C C . ASP A 1 180 ? -13.029 -2.060 11.293 1.00 48.47 180 ASP A C 1
ATOM 1502 O O . ASP A 1 180 ? -11.890 -2.191 11.763 1.00 48.47 180 ASP A O 1
ATOM 1506 N N . ALA A 1 181 ? -13.990 -1.410 11.965 1.00 44.97 181 ALA A N 1
ATOM 1507 C CA . ALA A 1 181 ? -13.850 -0.737 13.258 1.00 44.97 181 ALA A CA 1
ATOM 1508 C C . ALA A 1 181 ? -14.150 -1.645 14.456 1.00 44.97 181 ALA A C 1
ATOM 1510 O O . ALA A 1 181 ? -13.764 -1.298 15.573 1.00 44.97 181 ALA A O 1
ATOM 1511 N N . ILE A 1 182 ? -14.772 -2.813 14.251 1.00 46.78 182 ILE A N 1
ATOM 1512 C CA . ILE A 1 182 ? -14.889 -3.838 15.292 1.00 46.78 182 ILE A CA 1
ATOM 1513 C C . ILE A 1 182 ? -13.539 -4.553 15.353 1.00 46.78 182 ILE A C 1
ATOM 1515 O O . ILE A 1 182 ? -13.218 -5.352 14.469 1.00 46.78 182 ILE A O 1
ATOM 1519 N N . PRO A 1 183 ? -12.692 -4.311 16.370 1.00 41.22 183 PRO A N 1
ATOM 1520 C CA . PRO A 1 183 ? -11.432 -5.021 16.448 1.00 41.22 183 PRO A CA 1
ATOM 1521 C C . PRO A 1 183 ? -11.763 -6.513 16.551 1.00 41.22 183 PRO A C 1
ATOM 1523 O O . PRO A 1 183 ? -12.471 -6.913 17.469 1.00 41.22 183 PRO A O 1
ATOM 1526 N N . LEU A 1 184 ? -11.187 -7.369 15.701 1.00 37.03 184 LEU A N 1
ATOM 1527 C CA . LEU A 1 184 ? -11.212 -8.831 15.898 1.00 37.03 184 LEU A CA 1
ATOM 1528 C C . LEU A 1 184 ? -10.646 -9.250 17.278 1.00 37.03 184 LEU A C 1
ATOM 1530 O O . LEU A 1 184 ? -10.778 -10.398 17.693 1.00 37.03 184 LEU A O 1
ATOM 1534 N N . GLN A 1 185 ? -10.067 -8.333 18.057 1.00 34.97 185 GLN A N 1
ATOM 1535 C CA . GLN A 1 185 ? -9.777 -8.541 19.480 1.00 34.97 185 GLN A CA 1
ATOM 1536 C C . GLN A 1 185 ? -11.032 -8.602 20.377 1.00 34.97 185 GLN A C 1
ATOM 1538 O O . GLN A 1 185 ? -10.932 -9.078 21.503 1.00 34.97 185 GLN A O 1
ATOM 1543 N N . MET A 1 186 ? -12.210 -8.222 19.873 1.00 34.47 186 MET A N 1
ATOM 1544 C CA . MET A 1 186 ? -13.519 -8.562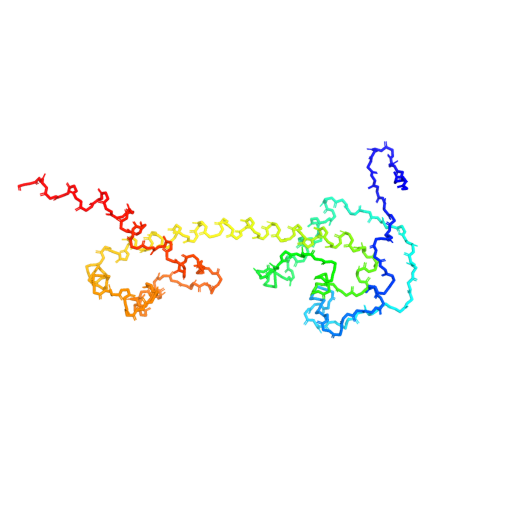 20.446 1.00 34.47 186 MET A CA 1
ATOM 1545 C C . MET A 1 186 ? -13.965 -9.996 20.098 1.00 34.47 186 MET A C 1
ATOM 1547 O O . MET A 1 186 ? -14.922 -10.490 20.682 1.00 34.47 186 MET A O 1
ATOM 1551 N N . THR A 1 187 ? -13.269 -10.684 19.179 1.00 33.47 187 THR A N 1
ATOM 1552 C CA . THR A 1 187 ? -13.588 -12.060 18.731 1.00 33.47 187 THR A CA 1
ATOM 1553 C C . THR A 1 187 ? -12.615 -13.131 19.242 1.00 33.47 187 THR A C 1
ATOM 1555 O O . THR A 1 187 ? -12.838 -14.322 19.039 1.00 33.47 187 THR A O 1
ATOM 1558 N N . LYS A 1 188 ? -11.553 -12.746 19.963 1.00 28.08 188 LYS A N 1
ATOM 1559 C CA . LYS A 1 188 ? -10.738 -13.670 20.771 1.00 28.08 188 LYS A CA 1
ATOM 1560 C C . LYS A 1 188 ? -10.985 -13.392 22.257 1.00 28.08 188 LYS A C 1
ATOM 1562 O O . LYS A 1 188 ? -11.217 -12.238 22.609 1.00 28.08 188 LYS A O 1
ATOM 1567 N N . PRO A 1 189 ? -10.894 -14.399 23.147 1.00 36.09 189 PRO A N 1
ATOM 1568 C CA . PRO A 1 189 ? -11.281 -14.314 24.563 1.00 36.09 189 PRO A CA 1
ATOM 1569 C C . PRO A 1 189 ? -10.321 -13.460 25.424 1.00 36.09 189 PRO A C 1
ATOM 1571 O O . PRO A 1 189 ? -10.086 -13.747 26.595 1.00 36.09 189 PRO A O 1
ATOM 1574 N N . PHE A 1 190 ? -9.739 -12.397 24.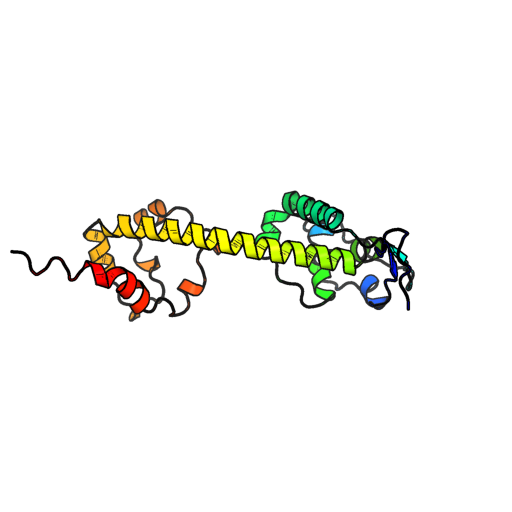866 1.00 34.06 190 PHE A N 1
ATOM 1575 C CA . PHE A 1 190 ? -8.955 -11.403 25.597 1.00 34.06 190 PHE A CA 1
ATOM 1576 C C . PHE A 1 190 ? -9.838 -10.401 26.342 1.00 34.06 190 PHE A C 1
ATOM 1578 O O . PHE A 1 190 ? -9.443 -9.928 27.404 1.00 34.06 190 PHE A O 1
ATOM 1585 N N . PHE A 1 191 ? -11.083 -10.213 25.899 1.00 36.62 191 PHE A N 1
ATOM 1586 C CA . PHE A 1 191 ? -12.175 -9.825 26.791 1.00 36.62 191 PHE A CA 1
ATOM 1587 C C . PHE A 1 191 ? -12.850 -11.078 27.350 1.00 36.62 191 PHE A C 1
ATOM 1589 O O . PHE A 1 191 ? -14.066 -11.239 27.303 1.00 36.62 191 PHE A O 1
ATOM 1596 N N . THR A 1 192 ? -12.059 -11.981 27.944 1.00 36.00 192 THR A N 1
ATOM 1597 C CA . THR A 1 192 ? -12.623 -12.756 29.045 1.00 36.00 192 THR A CA 1
ATOM 1598 C C . THR A 1 192 ? -13.187 -11.745 30.024 1.00 36.00 192 THR A C 1
ATOM 1600 O O . THR A 1 192 ? -12.632 -10.666 30.256 1.00 36.00 192 THR A O 1
ATOM 1603 N N . THR A 1 193 ? -14.310 -12.125 30.602 1.00 41.03 193 THR A N 1
ATOM 1604 C CA . THR A 1 193 ? -15.064 -11.447 31.647 1.00 41.03 193 THR A CA 1
ATOM 1605 C C . THR A 1 193 ? -14.169 -10.775 32.697 1.00 41.03 193 THR A C 1
ATOM 1607 O O . THR A 1 193 ? -14.613 -9.838 33.332 1.00 41.03 193 THR A O 1
ATOM 1610 N N . ALA A 1 194 ? -12.908 -11.192 32.865 1.00 35.41 194 ALA A N 1
ATOM 1611 C CA . ALA A 1 194 ? -11.878 -10.546 33.664 1.00 35.41 194 ALA A CA 1
ATOM 1612 C C . ALA A 1 194 ? -11.520 -9.103 33.258 1.00 35.41 194 ALA A C 1
ATOM 1614 O O . ALA A 1 194 ? -11.430 -8.293 34.162 1.00 35.41 194 ALA A O 1
ATOM 1615 N N . ALA A 1 195 ? -11.326 -8.725 31.988 1.00 38.59 195 ALA A N 1
ATOM 1616 C CA . ALA A 1 195 ? -10.932 -7.344 31.644 1.00 38.59 195 ALA A CA 1
ATOM 1617 C C . ALA A 1 195 ? -12.097 -6.359 31.842 1.00 38.59 195 ALA A C 1
ATOM 1619 O O . ALA A 1 195 ? -11.939 -5.327 32.495 1.00 38.59 195 ALA A O 1
ATOM 1620 N N . PHE A 1 196 ? -13.295 -6.756 31.404 1.00 38.28 196 PHE A N 1
ATOM 1621 C CA . PHE A 1 196 ? -14.535 -6.007 31.616 1.00 38.28 196 PHE A CA 1
ATOM 1622 C C . PHE A 1 196 ? -14.932 -5.980 33.109 1.00 38.28 196 PHE A C 1
ATOM 1624 O O . PHE A 1 196 ? -15.248 -4.927 33.653 1.00 38.28 196 PHE A O 1
ATOM 1631 N N . ARG A 1 197 ? -14.783 -7.096 33.850 1.00 36.22 197 ARG A N 1
ATOM 1632 C CA . ARG A 1 197 ? -14.955 -7.111 35.321 1.00 36.22 197 ARG A CA 1
ATOM 1633 C C . ARG A 1 197 ? -13.842 -6.377 36.068 1.00 36.22 197 ARG A C 1
ATOM 1635 O O . ARG A 1 197 ? -14.104 -5.936 37.175 1.00 36.22 197 ARG A O 1
ATOM 1642 N N . ARG A 1 198 ? -12.614 -6.258 35.554 1.00 37.16 198 ARG A N 1
ATOM 1643 C CA . ARG A 1 198 ? -11.477 -5.605 36.243 1.00 37.16 198 ARG A CA 1
ATOM 1644 C C . ARG A 1 198 ? -11.465 -4.094 36.024 1.00 37.16 198 ARG A C 1
ATOM 1646 O O . ARG A 1 198 ? -11.041 -3.389 36.930 1.00 37.16 198 ARG A O 1
ATOM 1653 N N . LEU A 1 199 ? -12.016 -3.612 34.909 1.00 39.81 199 LEU A N 1
ATOM 1654 C CA . LEU A 1 199 ? -12.386 -2.204 34.721 1.00 39.81 199 LEU A CA 1
ATOM 1655 C C . LEU A 1 199 ? -13.566 -1.793 35.626 1.00 39.81 199 LEU A C 1
ATOM 1657 O O . LEU A 1 199 ? -13.581 -0.676 36.132 1.00 39.81 199 LEU A O 1
ATOM 1661 N N . LEU A 1 200 ? -14.492 -2.716 35.924 1.00 39.94 200 LEU A N 1
ATOM 1662 C CA . LEU A 1 200 ? -15.697 -2.436 36.725 1.00 39.94 200 LEU A CA 1
ATOM 1663 C C . LEU A 1 200 ? -15.612 -2.828 38.222 1.00 39.94 200 LEU A C 1
ATOM 1665 O O . LEU A 1 200 ? -16.438 -2.383 39.020 1.00 39.94 200 LEU A O 1
ATOM 1669 N N . ARG A 1 201 ? -14.632 -3.635 38.664 1.00 34.94 201 ARG A N 1
ATOM 1670 C CA . ARG A 1 201 ? -14.552 -4.122 40.064 1.00 34.94 201 ARG A CA 1
ATOM 1671 C C . ARG A 1 201 ? -14.072 -3.121 41.119 1.00 34.94 201 ARG A C 1
ATOM 1673 O O . ARG A 1 201 ? -14.536 -3.268 42.248 1.00 34.94 201 ARG A O 1
ATOM 1680 N N . PRO A 1 202 ? -13.212 -2.121 40.853 1.00 34.41 202 PRO A N 1
ATOM 1681 C CA . PRO A 1 202 ? -12.799 -1.218 41.927 1.00 34.41 202 PRO A CA 1
ATOM 1682 C C . PRO A 1 202 ? -13.916 -0.286 42.418 1.00 34.41 202 PRO A C 1
ATOM 1684 O O . PRO A 1 202 ? -13.777 0.288 43.490 1.00 34.41 202 PRO A O 1
ATOM 1687 N N . ARG A 1 203 ? -15.021 -0.122 41.669 1.00 38.81 203 ARG A N 1
ATOM 1688 C CA . ARG A 1 203 ? -16.062 0.876 41.986 1.00 38.81 203 ARG A CA 1
ATOM 1689 C C . ARG A 1 203 ? -17.407 0.313 42.449 1.00 38.81 203 ARG A C 1
ATOM 1691 O O . ARG A 1 203 ? -18.261 1.086 42.862 1.00 38.81 203 ARG A O 1
ATOM 1698 N N . LEU A 1 204 ? -17.581 -1.010 42.463 1.00 34.25 204 LEU A N 1
ATOM 1699 C CA . LEU A 1 204 ? -18.806 -1.650 42.973 1.00 34.25 204 LEU A CA 1
ATOM 1700 C C . LEU A 1 204 ? -18.691 -2.175 44.416 1.00 34.25 204 LEU A C 1
ATOM 1702 O O . LEU A 1 204 ? -19.677 -2.672 44.947 1.00 34.25 204 LEU A O 1
ATOM 1706 N N . ILE A 1 205 ? -17.531 -2.048 45.080 1.00 33.22 205 ILE A N 1
ATOM 1707 C CA . ILE A 1 205 ? -17.339 -2.536 46.467 1.00 33.22 205 ILE A CA 1
ATOM 1708 C C . ILE A 1 205 ? -17.183 -1.400 47.501 1.00 33.22 205 ILE A C 1
ATOM 1710 O O . ILE A 1 205 ? -17.340 -1.639 48.694 1.00 33.22 205 ILE A O 1
ATOM 1714 N N . THR A 1 206 ? -16.986 -0.138 47.106 1.00 30.83 206 THR A N 1
ATOM 1715 C CA . THR A 1 206 ? -16.791 0.959 48.081 1.00 30.83 206 THR A CA 1
ATOM 1716 C C . THR A 1 206 ? -18.070 1.628 48.592 1.00 30.83 206 THR A C 1
ATOM 1718 O O . THR A 1 206 ? -17.979 2.437 49.505 1.00 30.83 206 THR A O 1
ATOM 1721 N N . ASN A 1 207 ? -19.259 1.278 48.089 1.00 32.84 207 ASN A N 1
ATOM 1722 C CA . ASN A 1 207 ? -20.519 1.898 48.538 1.00 32.84 207 ASN A CA 1
ATOM 1723 C C . ASN A 1 207 ? -21.406 0.993 49.412 1.00 32.84 207 ASN A C 1
ATOM 1725 O O . ASN A 1 207 ? -22.562 1.332 49.641 1.00 32.84 207 ASN A O 1
ATOM 1729 N N . PHE A 1 208 ? -20.887 -0.128 49.928 1.00 30.61 208 PHE A N 1
ATOM 1730 C CA . PHE A 1 208 ? -21.676 -1.054 50.761 1.00 30.61 208 PHE A CA 1
ATOM 1731 C C . PHE A 1 208 ? -21.297 -1.088 52.255 1.00 30.61 208 PHE A C 1
ATOM 1733 O O . PHE A 1 208 ? -21.847 -1.886 53.002 1.00 30.61 208 PHE A O 1
ATOM 1740 N N . TRP A 1 209 ? -20.415 -0.191 52.716 1.00 28.31 209 TRP A N 1
ATOM 1741 C CA . TRP A 1 209 ? -20.146 0.038 54.145 1.00 28.31 209 TRP A CA 1
ATOM 1742 C C . TRP A 1 209 ? -20.048 1.537 54.439 1.00 28.31 209 TRP A C 1
ATOM 1744 O O . TRP A 1 209 ? -18.961 2.069 54.635 1.00 28.31 209 TRP A O 1
ATOM 1754 N N . SER A 1 210 ? -21.181 2.240 54.409 1.00 34.78 210 SER A N 1
ATOM 1755 C CA . SER A 1 210 ? -21.350 3.592 54.973 1.00 34.78 210 SER A CA 1
ATOM 1756 C C . SER A 1 210 ? -22.839 3.925 55.101 1.00 34.78 210 SER A C 1
ATOM 1758 O O . SER A 1 210 ? -23.334 4.822 54.417 1.00 34.78 210 SER A O 1
ATOM 1760 N N . ARG A 1 211 ? -23.553 3.162 55.934 1.00 31.81 211 ARG A N 1
ATOM 1761 C CA . ARG A 1 211 ? -24.707 3.577 56.753 1.00 31.81 211 ARG A CA 1
ATOM 1762 C C . ARG A 1 211 ? -25.199 2.400 57.578 1.00 31.81 211 ARG A C 1
ATOM 1764 O O . ARG A 1 211 ? -25.378 1.319 56.983 1.00 31.81 211 ARG A O 1
#

pLDDT: mean 77.62, std 21.48, range [28.08, 97.88]

Radius of gyration: 25.96 Å; chains: 1; bounding box: 62×36×82 Å

Sequence (211 aa):
MTNEPNDNGVVQDYIEDHLPVGFYTNAPSNAKAIFSTGRGERPFRAMEHILPLRKLHLWSKDEIQAVCNSLRKSFWEDMKRMQQPFCWDDLWHYFDAYDLYHYGSLNLWNVINTLFDENRIIAADYKKEMALHIGMWADEWLQKEVNRQKLLQWDAAQGTMILFILDEEDRLSLGPLEDDAIPLQMTKPFFTTAAFRRLLRPRLITNFWSR

Secondary structure (DSSP, 8-state):
-PPPPPTTS---EEE--SS-HHHHHS--TT---HHHHTTTTS-----SS--SS-EEEPPPHHHHHHHHHHHHHHHHHHHTTPPPP-SGGGGGGT--HHHHHHH-HHHHHHHHHHHHHHHHHHHHHHHHHHHHHHHHHHHHHTTSHHHHHHHHH--TTS-S-GGGG--HHHHHHH----GGGS-GGGSSGGG-HHHHHHHHGGGSSTTSS--

Organism: Escovopsis weberi (NCBI:txid150374)

Foldseek 3Di:
DDQDADPVRDRQKDKQQPDAPCPLQVQDPPQQQCAACVRVVRDFDGDHDADNIDIATADDPVRLVVVLVVCCVRPVVVLLPQDQDPDLSVCSNHRGSVCCRHNPSVSSNSSSNVSNVVSVVVVVVVLVVLVVLVVVLVVVQVVDPVSVVLVVPDDCVVDVAPCVSADPVSVVSSPDDDPSNPPCVSVDVPVVVCVVCVVVVVPPPPPPPDD